Protein AF-A0A5E8CKP8-F1 (afdb_monomer_lite)

pLDDT: mean 90.78, std 9.66, range [43.25, 98.25]

Sequence (210 aa):
MQKNEKPDALIEEFWYGLKTSMQNFYKNTKNNAGKKQVEDWSRELNKLQEDQNYDEIEYKVREYIALFALHPLKECNSYHMGILFTNIKRWNRISNKFQFKPAKLKDNSILSITRIYMLIDIYKSITTMNLNVLQLLFQDPNNLFEPTYSLLIDFSVKYNKPSVLEKLGDYIGFETLNKIMREKYDLDIGNSKISYKKIIKSIYSIYNLN

Structure (mmCIF, N/CA/C/O backbone):
data_AF-A0A5E8CKP8-F1
#
_entry.id   AF-A0A5E8CKP8-F1
#
loop_
_atom_site.group_PDB
_atom_site.id
_atom_site.type_symbol
_atom_site.label_atom_id
_atom_site.label_alt_id
_atom_site.label_comp_id
_atom_site.label_asym_id
_atom_site.label_entity_id
_atom_site.label_seq_id
_atom_site.pdbx_PDB_ins_code
_atom_site.Cartn_x
_atom_site.Cartn_y
_atom_site.Cartn_z
_atom_site.occupancy
_atom_site.B_iso_or_equiv
_atom_site.auth_seq_id
_atom_site.auth_comp_id
_atom_site.auth_asym_id
_atom_site.auth_atom_id
_atom_site.pdbx_PDB_model_num
ATOM 1 N N . MET A 1 1 ? -24.533 -22.646 8.130 1.00 43.25 1 MET A N 1
ATOM 2 C CA . MET A 1 1 ? -24.957 -21.276 8.488 1.00 43.25 1 MET A CA 1
ATOM 3 C C . MET A 1 1 ? -24.164 -20.851 9.713 1.00 43.25 1 MET A C 1
ATOM 5 O O . MET A 1 1 ? -24.401 -21.394 10.784 1.00 43.25 1 MET A O 1
ATOM 9 N N . GLN A 1 2 ? -23.147 -20.000 9.549 1.00 44.28 2 GLN A N 1
ATOM 10 C CA . GLN A 1 2 ? -22.433 -19.438 10.699 1.00 44.28 2 GLN A CA 1
ATOM 11 C C . GLN A 1 2 ? -23.355 -18.433 11.396 1.00 44.28 2 GLN A C 1
ATOM 13 O O . GLN A 1 2 ? -24.024 -17.643 10.736 1.00 44.28 2 GLN A O 1
ATOM 18 N N . LYS A 1 3 ? -23.423 -18.536 12.727 1.00 46.47 3 LYS A N 1
ATOM 19 C CA . LYS A 1 3 ? -24.081 -17.586 13.635 1.00 46.47 3 LYS A CA 1
ATOM 20 C C . LYS A 1 3 ? -23.704 -16.155 13.226 1.00 46.47 3 LYS A C 1
ATOM 22 O O . LYS A 1 3 ? -22.556 -15.947 12.850 1.00 46.47 3 LYS A O 1
ATOM 27 N N . ASN A 1 4 ? -24.643 -15.212 13.340 1.00 62.56 4 ASN A N 1
ATOM 28 C CA . ASN A 1 4 ? -24.455 -13.762 13.171 1.00 62.56 4 ASN A CA 1
ATOM 29 C C . ASN A 1 4 ? -23.373 -13.216 14.130 1.00 62.56 4 ASN A C 1
ATOM 31 O O . ASN A 1 4 ? -23.680 -12.555 15.120 1.00 62.56 4 ASN A O 1
ATOM 35 N N . GLU A 1 5 ? -22.110 -13.559 13.898 1.00 81.81 5 GLU A N 1
ATOM 36 C CA . GLU A 1 5 ? -20.970 -13.063 14.649 1.00 81.81 5 GLU A CA 1
ATOM 37 C C . GLU A 1 5 ? -20.754 -11.616 14.217 1.00 81.81 5 GLU A C 1
ATOM 39 O O . GLU A 1 5 ? -20.476 -11.343 13.049 1.00 81.81 5 GLU A O 1
ATOM 44 N N . LYS A 1 6 ? -20.958 -10.678 15.142 1.00 86.50 6 LYS A N 1
ATOM 45 C CA . LYS A 1 6 ? -20.683 -9.270 14.869 1.00 86.50 6 LYS A CA 1
ATOM 46 C C . LYS A 1 6 ? -19.166 -9.069 14.724 1.00 86.50 6 LYS A C 1
ATOM 48 O O . LYS A 1 6 ? -18.408 -9.690 15.472 1.00 86.50 6 LYS A O 1
ATOM 53 N N . PRO A 1 7 ? -18.702 -8.216 13.795 1.00 94.06 7 PRO A N 1
ATOM 54 C CA . PRO A 1 7 ? -17.275 -8.037 13.540 1.00 94.06 7 PRO A CA 1
ATOM 55 C C . PRO A 1 7 ? -16.558 -7.210 14.621 1.00 94.06 7 PRO A C 1
ATOM 57 O O . PRO A 1 7 ? -15.331 -7.166 14.611 1.00 94.06 7 PRO A O 1
ATOM 60 N N . ASP A 1 8 ? -17.296 -6.590 15.551 1.00 94.06 8 ASP A N 1
ATOM 61 C CA . ASP A 1 8 ? -16.816 -5.648 16.571 1.00 94.06 8 ASP A CA 1
ATOM 62 C C . ASP A 1 8 ? -15.521 -6.072 17.263 1.00 94.06 8 ASP A C 1
ATOM 64 O O . ASP A 1 8 ? -14.532 -5.352 17.192 1.00 94.06 8 ASP A O 1
ATOM 68 N N . ALA A 1 9 ? -15.494 -7.263 17.867 1.00 95.38 9 ALA A N 1
ATOM 69 C CA . ALA A 1 9 ? -14.326 -7.722 18.619 1.00 95.38 9 ALA A CA 1
ATOM 70 C C . ALA A 1 9 ? -13.068 -7.842 17.738 1.00 95.38 9 ALA A C 1
ATOM 72 O O . ALA A 1 9 ? -11.971 -7.493 18.164 1.00 95.38 9 ALA A O 1
ATOM 73 N N . LEU A 1 10 ? -13.223 -8.295 16.487 1.00 96.56 10 LEU A N 1
ATOM 74 C CA . LEU A 1 10 ? -12.108 -8.429 15.544 1.00 96.56 10 LEU A CA 1
ATOM 75 C C . LEU A 1 10 ? -11.657 -7.073 14.995 1.00 96.56 10 LEU A C 1
ATOM 77 O O . LEU A 1 10 ? -10.464 -6.878 14.762 1.00 96.56 10 LEU A O 1
ATOM 81 N N . ILE A 1 11 ? -12.594 -6.145 14.784 1.00 96.88 11 ILE A N 1
ATOM 82 C CA . ILE A 1 11 ? -12.293 -4.766 14.389 1.00 96.88 11 ILE A CA 1
ATOM 83 C C . ILE A 1 11 ? -11.527 -4.061 15.512 1.00 96.88 11 ILE A C 1
ATOM 85 O O . ILE A 1 11 ? -10.507 -3.432 15.237 1.00 96.88 11 ILE A O 1
ATOM 89 N N . GLU A 1 12 ? -11.969 -4.201 16.761 1.00 96.81 12 GLU A N 1
ATOM 90 C CA . GLU A 1 12 ? -11.331 -3.596 17.930 1.00 96.81 12 GLU A CA 1
ATOM 91 C C . GLU A 1 12 ? -9.920 -4.154 18.154 1.00 96.81 12 GLU A C 1
ATOM 93 O O . GLU A 1 12 ? -8.962 -3.385 18.259 1.00 96.81 12 GLU A O 1
ATOM 98 N N . GLU A 1 13 ? -9.761 -5.484 18.135 1.00 97.56 13 GLU A N 1
ATOM 99 C CA . GLU A 1 13 ? -8.452 -6.138 18.249 1.00 97.56 13 GLU A CA 1
ATOM 100 C C . GLU A 1 13 ? -7.496 -5.657 17.148 1.00 97.56 13 GLU A C 1
ATOM 102 O O . GLU A 1 13 ? -6.332 -5.319 17.401 1.00 97.56 13 GLU A O 1
ATOM 107 N N . PHE A 1 14 ? -7.993 -5.584 15.911 1.00 98.19 14 PHE A N 1
ATOM 108 C CA . PHE A 1 14 ? -7.221 -5.072 14.791 1.00 98.19 14 PHE A CA 1
ATOM 109 C C . PHE A 1 14 ? -6.819 -3.608 14.992 1.00 98.19 14 PHE A C 1
ATOM 111 O O . PHE A 1 14 ? -5.639 -3.273 14.838 1.00 98.19 14 PHE A O 1
ATOM 118 N N . TRP A 1 15 ? -7.781 -2.740 15.316 1.00 98.19 15 TRP A N 1
ATOM 119 C CA . TRP A 1 15 ? -7.548 -1.306 15.444 1.00 98.19 15 TRP A CA 1
ATOM 120 C C . TRP A 1 15 ? -6.565 -1.014 16.569 1.00 98.19 15 TRP A C 1
ATOM 122 O O . TRP A 1 15 ? -5.645 -0.222 16.374 1.00 98.19 15 TRP A O 1
ATOM 132 N N . TYR A 1 16 ? -6.684 -1.712 17.699 1.00 97.81 16 TYR A N 1
ATOM 133 C CA . TYR A 1 16 ? -5.730 -1.623 18.796 1.00 97.81 16 TYR A CA 1
ATOM 134 C C . TYR A 1 16 ? -4.301 -1.915 18.316 1.00 97.81 16 TYR A C 1
ATOM 136 O O . TYR A 1 16 ? -3.399 -1.095 18.500 1.00 97.81 16 TYR A O 1
ATOM 144 N N . GLY A 1 17 ? -4.097 -3.033 17.609 1.00 97.88 17 GLY A N 1
ATOM 145 C CA . GLY A 1 17 ? -2.784 -3.403 17.075 1.00 97.88 17 GLY A CA 1
ATOM 146 C C . GLY A 1 17 ? -2.233 -2.400 16.054 1.00 97.88 17 GLY A C 1
ATOM 147 O O . GLY A 1 17 ? -1.048 -2.045 16.096 1.00 97.88 17 GLY A O 1
ATOM 148 N N . LEU A 1 18 ? -3.083 -1.906 15.151 1.00 98.25 18 LEU A N 1
ATOM 149 C CA . LEU A 1 18 ? -2.701 -0.898 14.165 1.00 98.25 18 LEU A CA 1
ATOM 150 C C . LEU A 1 18 ? -2.325 0.427 14.848 1.00 98.25 18 LEU A C 1
ATOM 152 O O . LEU A 1 18 ? -1.231 0.945 14.607 1.00 98.25 18 LEU A O 1
ATOM 156 N N . LYS A 1 19 ? -3.165 0.923 15.759 1.00 97.81 19 LYS A N 1
ATOM 157 C CA . LYS A 1 19 ? -2.934 2.130 16.562 1.00 97.81 19 LYS A CA 1
ATOM 158 C C . LYS A 1 19 ? -1.611 2.063 17.316 1.00 97.81 19 LYS A C 1
ATOM 160 O O . LYS A 1 19 ? -0.807 2.990 17.213 1.00 97.81 19 LYS A O 1
ATOM 165 N N . THR A 1 20 ? -1.333 0.961 18.013 1.00 97.19 20 THR A N 1
ATOM 166 C CA . THR A 1 20 ? -0.055 0.768 18.715 1.00 97.19 20 THR A CA 1
ATOM 167 C C . THR A 1 20 ? 1.131 0.861 17.754 1.00 97.19 20 THR A C 1
ATOM 169 O O . THR A 1 20 ? 2.131 1.511 18.065 1.00 97.19 20 THR A O 1
ATOM 172 N N . SER A 1 21 ? 1.032 0.272 16.557 1.00 96.94 21 SER A N 1
ATOM 173 C CA . SER A 1 21 ? 2.110 0.355 15.563 1.00 96.94 21 SER A CA 1
ATOM 174 C C . SER A 1 21 ? 2.369 1.786 15.072 1.00 96.94 21 SER A C 1
ATOM 176 O O . SER A 1 21 ? 3.531 2.187 14.961 1.00 96.94 21 SER A O 1
ATOM 178 N N . MET A 1 22 ? 1.310 2.577 14.862 1.00 97.44 22 MET A N 1
ATOM 179 C CA . MET A 1 22 ? 1.405 3.988 14.473 1.00 97.44 22 MET A CA 1
ATOM 180 C C . MET A 1 22 ? 2.000 4.840 15.599 1.00 97.44 22 MET A C 1
ATOM 182 O O . MET A 1 22 ? 2.921 5.623 15.374 1.00 97.44 22 MET A O 1
ATOM 186 N N . GLN A 1 23 ? 1.520 4.664 16.833 1.00 95.06 23 GLN A N 1
ATOM 187 C CA . GLN A 1 23 ? 2.025 5.389 18.001 1.00 95.06 23 GLN A CA 1
ATOM 188 C C . GLN A 1 23 ? 3.513 5.105 18.240 1.00 95.06 23 GLN A C 1
ATOM 190 O O . GLN A 1 23 ? 4.275 6.033 18.517 1.00 95.06 23 GLN A O 1
ATOM 195 N N . ASN A 1 24 ? 3.943 3.851 18.078 1.00 94.88 24 ASN A N 1
ATOM 196 C CA . ASN A 1 24 ? 5.351 3.471 18.180 1.00 94.88 24 ASN A CA 1
ATOM 197 C C . ASN A 1 24 ? 6.204 4.138 17.096 1.00 94.88 24 ASN A C 1
ATOM 199 O O . ASN A 1 24 ? 7.269 4.667 17.407 1.00 94.88 24 ASN A O 1
ATOM 203 N N . PHE A 1 25 ? 5.725 4.177 15.849 1.00 95.69 25 PHE A N 1
ATOM 204 C CA . PHE A 1 25 ? 6.396 4.902 14.770 1.00 95.69 25 PHE A CA 1
ATOM 205 C C . PHE A 1 25 ? 6.538 6.398 15.103 1.00 95.69 25 PHE A C 1
ATOM 207 O O . PHE A 1 25 ? 7.647 6.929 15.139 1.00 95.69 25 PHE A O 1
ATOM 214 N N . TYR A 1 26 ? 5.440 7.075 15.452 1.00 95.06 26 TYR A N 1
ATOM 215 C CA . TYR A 1 26 ? 5.460 8.514 15.739 1.00 95.06 26 TYR A CA 1
ATOM 216 C C . TYR A 1 26 ? 6.194 8.887 17.034 1.00 95.06 26 TYR A C 1
ATOM 218 O O . TYR A 1 26 ? 6.637 10.027 17.198 1.00 95.06 26 TYR A O 1
ATOM 226 N N . LYS A 1 27 ? 6.358 7.948 17.973 1.00 91.12 27 LYS A N 1
ATOM 227 C CA . LYS A 1 27 ? 7.233 8.129 19.139 1.00 91.12 27 LYS A CA 1
ATOM 228 C C . LYS A 1 27 ? 8.697 8.262 18.714 1.00 91.12 27 LYS A C 1
ATOM 230 O O . LYS A 1 27 ? 9.396 9.103 19.275 1.00 91.12 27 LYS A O 1
ATOM 235 N N . ASN A 1 28 ? 9.122 7.496 17.712 1.00 85.56 28 ASN A N 1
ATOM 236 C CA . ASN A 1 28 ? 10.503 7.480 17.228 1.00 85.56 28 ASN A CA 1
ATOM 237 C C . ASN A 1 28 ? 10.833 8.680 16.323 1.00 85.56 28 ASN A C 1
ATOM 239 O O . ASN A 1 28 ? 11.977 9.122 16.299 1.00 85.56 28 ASN A O 1
ATOM 243 N N . THR A 1 29 ? 9.843 9.255 15.635 1.00 83.94 29 THR A N 1
ATOM 244 C CA . THR A 1 29 ? 10.051 10.335 14.646 1.00 83.94 29 THR A CA 1
ATOM 245 C C . THR A 1 29 ? 9.807 11.750 15.187 1.00 83.94 29 THR A C 1
ATOM 247 O O . THR A 1 29 ? 9.876 12.720 14.438 1.00 83.94 29 THR A O 1
ATOM 250 N N . LYS A 1 30 ? 9.507 11.902 16.490 1.00 80.19 30 LYS A N 1
ATOM 251 C CA . LYS A 1 30 ? 9.113 13.178 17.140 1.00 80.19 30 LYS A CA 1
ATOM 252 C C . LYS A 1 30 ? 7.931 13.898 16.458 1.00 80.19 30 LYS A C 1
ATOM 254 O O . LYS A 1 30 ? 7.702 15.084 16.689 1.00 80.19 30 LYS A O 1
ATOM 259 N N . ASN A 1 31 ? 7.139 13.186 15.658 1.00 83.31 31 ASN A N 1
ATOM 260 C CA . ASN A 1 31 ? 5.989 13.739 14.953 1.00 83.31 31 ASN A CA 1
ATOM 261 C C . ASN A 1 31 ? 4.748 13.753 15.865 1.00 83.31 31 ASN A C 1
ATOM 263 O O . ASN A 1 31 ? 3.945 12.818 15.891 1.00 83.31 31 ASN A O 1
ATOM 267 N N . ASN A 1 32 ? 4.590 14.831 16.636 1.00 84.62 32 ASN A N 1
ATOM 268 C CA . ASN A 1 32 ? 3.448 14.994 17.543 1.00 84.62 32 ASN A CA 1
ATOM 269 C C . ASN A 1 32 ? 2.107 15.146 16.806 1.00 84.62 32 ASN A C 1
ATOM 271 O O . ASN A 1 32 ? 1.078 14.731 17.339 1.00 84.62 32 ASN A O 1
ATOM 275 N N . ALA A 1 33 ? 2.111 15.688 15.583 1.00 87.94 33 ALA A N 1
ATOM 276 C CA . ALA A 1 33 ? 0.904 15.806 14.767 1.00 87.94 33 ALA A CA 1
ATOM 277 C C . ALA A 1 33 ? 0.343 14.423 14.398 1.00 87.94 33 ALA A C 1
ATOM 279 O O . ALA A 1 33 ? -0.855 14.194 14.547 1.00 87.94 33 ALA A O 1
ATOM 280 N N . GLY A 1 34 ? 1.217 13.476 14.038 1.00 89.50 34 GLY A N 1
ATOM 281 C CA . GLY A 1 34 ? 0.829 12.093 13.748 1.00 89.50 34 GLY A CA 1
ATOM 282 C C . GLY A 1 34 ? 0.159 11.399 14.937 1.00 89.50 34 GLY A C 1
ATOM 283 O O . GLY A 1 34 ? -0.859 10.736 14.774 1.00 89.50 34 GLY A O 1
ATOM 284 N N . LYS A 1 35 ? 0.652 11.615 16.165 1.00 90.31 35 LYS A N 1
ATOM 285 C CA . LYS A 1 35 ? 0.010 11.058 17.373 1.00 90.31 35 LYS A CA 1
ATOM 286 C C . LYS A 1 35 ? -1.414 11.577 17.561 1.00 90.31 35 LYS A C 1
ATOM 288 O O . LYS A 1 35 ? -2.310 10.788 17.834 1.00 90.31 35 LYS A O 1
ATOM 293 N N . LYS A 1 36 ? -1.618 12.889 17.402 1.00 92.25 36 LYS A N 1
ATOM 294 C CA . LYS A 1 36 ? -2.949 13.502 17.504 1.00 92.25 36 LYS A CA 1
ATOM 295 C C . LYS A 1 36 ? -3.898 12.936 16.445 1.00 92.25 36 LYS A C 1
ATOM 297 O O . LYS A 1 36 ? -5.016 12.563 16.779 1.00 92.25 36 LYS A O 1
ATOM 302 N N . GLN A 1 37 ? -3.417 12.799 15.212 1.00 95.56 37 GLN A N 1
ATOM 303 C CA . GLN A 1 37 ? -4.196 12.260 14.100 1.00 95.56 37 GLN A CA 1
ATOM 304 C C . GLN A 1 37 ? -4.694 10.827 14.358 1.00 95.56 37 GLN A C 1
ATOM 306 O O . GLN A 1 37 ? -5.843 10.519 14.064 1.00 95.56 37 GLN A O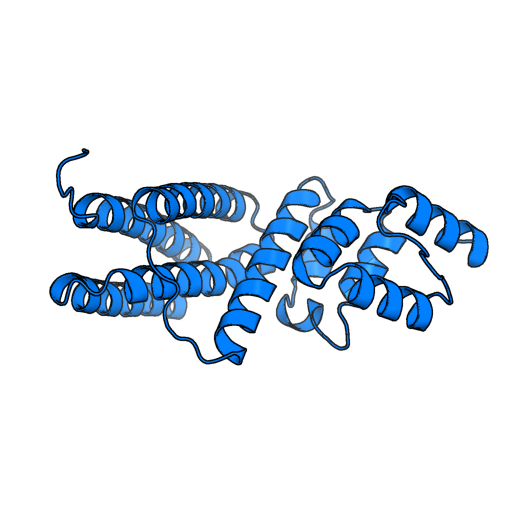 1
ATOM 311 N N . VAL A 1 38 ? -3.882 9.966 14.979 1.00 96.31 38 VAL A N 1
ATOM 312 C CA . VAL A 1 38 ? -4.296 8.597 15.346 1.00 96.31 38 VAL A CA 1
ATOM 313 C C . VAL A 1 38 ? -5.421 8.586 16.394 1.00 96.31 38 VAL A C 1
ATOM 315 O O . VAL A 1 38 ? -6.303 7.722 16.362 1.00 96.31 38 VAL A O 1
ATOM 318 N N . GLU A 1 39 ? -5.426 9.544 17.324 1.00 96.12 39 GLU A N 1
ATOM 319 C CA . GLU A 1 39 ? -6.527 9.697 18.283 1.00 96.12 39 GLU A CA 1
ATOM 320 C C . GLU A 1 39 ? -7.799 10.232 17.611 1.00 96.12 39 GLU A C 1
ATOM 322 O O . GLU A 1 39 ? -8.896 9.774 17.931 1.00 96.12 39 GLU A O 1
ATOM 327 N N . ASP A 1 40 ? -7.668 11.142 16.642 1.00 97.25 40 ASP A N 1
ATOM 328 C CA . ASP A 1 40 ? -8.792 11.618 15.825 1.00 97.25 40 ASP A CA 1
ATOM 329 C C . ASP A 1 40 ? -9.445 10.458 15.057 1.00 97.25 40 ASP A C 1
ATOM 331 O O . ASP A 1 40 ? -10.657 10.262 15.161 1.00 97.25 40 ASP A O 1
ATOM 335 N N . TRP A 1 41 ? -8.638 9.624 14.396 1.00 98.00 41 TRP A N 1
ATOM 336 C CA . TRP A 1 41 ? -9.085 8.403 13.717 1.00 98.00 41 TRP A CA 1
ATOM 337 C C . TRP A 1 41 ? -9.773 7.411 14.660 1.00 98.00 41 TRP A C 1
ATOM 339 O O . TRP A 1 41 ? -10.806 6.844 14.318 1.00 98.00 41 TRP A O 1
ATOM 349 N N . SER A 1 42 ? -9.244 7.236 15.877 1.00 97.62 42 SER A N 1
ATOM 350 C CA . SER A 1 42 ? -9.866 6.361 16.882 1.00 97.62 42 SER A CA 1
ATOM 351 C C . SER A 1 42 ? -11.266 6.848 17.262 1.00 97.62 42 SER A C 1
ATOM 353 O O . SER A 1 42 ? -12.191 6.051 17.376 1.00 97.62 42 SER A O 1
ATOM 355 N N . ARG A 1 43 ? -11.438 8.163 17.443 1.00 98.00 43 ARG A N 1
ATOM 356 C CA . ARG A 1 43 ? -12.744 8.751 17.776 1.00 98.00 43 ARG A CA 1
ATOM 357 C C . ARG A 1 43 ? -13.750 8.613 16.642 1.00 98.00 43 ARG A C 1
ATOM 359 O O . ARG A 1 43 ? -14.929 8.426 16.917 1.00 98.00 43 ARG A O 1
ATOM 366 N N . GLU A 1 44 ? -13.303 8.732 15.397 1.00 97.56 44 GLU A N 1
ATOM 367 C CA . GLU A 1 44 ? -14.157 8.535 14.226 1.00 97.56 44 GLU A CA 1
ATOM 368 C C . GLU A 1 44 ? -14.628 7.076 14.125 1.00 97.56 44 GLU A C 1
ATOM 370 O O . GLU A 1 44 ? -15.827 6.840 14.003 1.00 97.56 44 GLU A O 1
ATOM 375 N N . LEU A 1 45 ? -13.726 6.102 14.290 1.00 97.12 45 LEU A N 1
ATOM 376 C CA . LEU A 1 45 ? -14.085 4.678 14.265 1.00 97.12 45 LEU A CA 1
ATOM 377 C C . LEU A 1 45 ? -15.032 4.279 15.395 1.00 97.12 45 LEU A C 1
ATOM 379 O O . LEU A 1 45 ? -15.978 3.542 15.138 1.00 97.12 45 LEU A O 1
ATOM 383 N N . ASN A 1 46 ? -14.829 4.793 16.611 1.00 96.50 46 ASN A N 1
ATOM 384 C CA . ASN A 1 46 ? -15.724 4.500 17.732 1.00 96.50 46 ASN A CA 1
ATOM 385 C C . ASN A 1 46 ? -17.161 4.953 17.439 1.00 96.50 46 ASN A C 1
ATOM 387 O O . ASN A 1 46 ? -18.093 4.192 17.671 1.00 96.50 46 ASN A O 1
ATOM 391 N N . LYS A 1 47 ? -17.341 6.147 16.855 1.00 97.31 47 LYS A N 1
ATOM 392 C CA . LYS A 1 47 ? -18.669 6.635 16.445 1.00 97.31 47 LYS A CA 1
ATOM 393 C C . LYS A 1 47 ? -19.301 5.733 15.388 1.00 97.31 47 LYS A C 1
ATOM 395 O O . LYS A 1 47 ? -20.452 5.340 15.516 1.00 97.31 47 LYS A O 1
ATOM 400 N N . LEU A 1 48 ? -18.535 5.354 14.364 1.00 95.9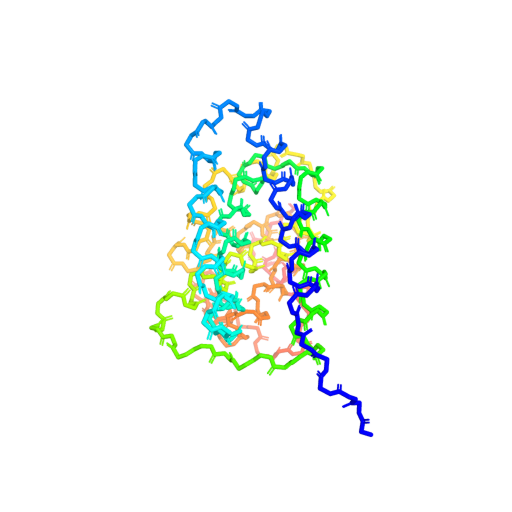4 48 LEU A N 1
ATOM 401 C CA . LEU A 1 48 ? -19.030 4.448 13.325 1.00 95.94 48 LEU A CA 1
ATOM 402 C C . LEU A 1 48 ? -19.388 3.066 13.883 1.00 95.94 48 LEU A C 1
ATOM 404 O O . LEU A 1 48 ? -20.314 2.428 13.387 1.00 95.94 48 LEU A O 1
ATOM 408 N N . GLN A 1 49 ? -18.663 2.599 14.901 1.00 94.75 49 GLN A N 1
ATOM 409 C CA . GLN A 1 49 ? -18.928 1.328 15.564 1.00 94.75 49 GLN A CA 1
ATOM 410 C C . GLN A 1 49 ? -20.184 1.392 16.441 1.00 94.75 49 GLN A C 1
ATOM 412 O O . GLN A 1 49 ? -20.978 0.451 16.408 1.00 94.75 49 GLN A O 1
ATOM 417 N N . GLU A 1 50 ? -20.406 2.498 17.160 1.00 95.56 50 GLU A N 1
ATOM 418 C CA . GLU A 1 50 ? -21.657 2.775 17.885 1.00 95.56 50 GLU A CA 1
ATOM 419 C C . GLU A 1 50 ? -22.868 2.711 16.938 1.00 95.56 50 GLU A C 1
ATOM 421 O O . GLU A 1 50 ? -23.864 2.055 17.250 1.00 95.56 50 GLU A O 1
ATOM 426 N N . ASP A 1 51 ? -22.733 3.287 15.740 1.00 95.62 51 ASP A N 1
ATOM 427 C CA . ASP A 1 51 ? -23.751 3.270 14.680 1.00 95.62 51 ASP A CA 1
ATOM 428 C C . ASP A 1 51 ? -23.807 1.947 13.887 1.00 95.62 51 ASP A C 1
ATOM 430 O O . ASP A 1 51 ? -24.643 1.778 12.997 1.00 95.62 51 ASP A O 1
ATOM 434 N N . GLN A 1 52 ? -22.914 0.995 14.180 1.00 94.00 52 GLN A N 1
ATOM 435 C CA . GLN A 1 52 ? -22.744 -0.272 13.456 1.00 94.00 52 GLN A CA 1
ATOM 436 C C . GLN A 1 52 ? -22.529 -0.105 11.936 1.00 94.00 52 GLN A C 1
ATOM 438 O O . GLN A 1 52 ? -22.895 -0.973 11.138 1.00 94.00 52 GLN A O 1
ATOM 443 N N . ASN A 1 53 ? -21.921 1.005 11.514 1.00 94.62 53 ASN A N 1
ATOM 444 C CA . ASN A 1 53 ? -21.670 1.322 10.111 1.00 94.62 53 ASN A CA 1
ATOM 445 C C . ASN A 1 53 ? -20.379 0.649 9.607 1.00 94.62 53 ASN A C 1
ATOM 447 O O . ASN A 1 53 ? -19.359 1.294 9.356 1.00 94.62 53 ASN A O 1
ATOM 451 N N . TYR A 1 54 ? -20.414 -0.679 9.491 1.00 94.25 54 TYR A N 1
ATOM 452 C CA . TYR A 1 54 ? -19.227 -1.488 9.192 1.00 94.25 54 TYR A CA 1
ATOM 453 C C . TYR A 1 54 ? -18.641 -1.259 7.791 1.00 94.25 54 TYR A C 1
ATOM 455 O O . TYR A 1 54 ? -17.430 -1.377 7.613 1.00 94.25 54 TYR A O 1
ATOM 463 N N . ASP A 1 55 ? -19.469 -0.887 6.814 1.00 92.94 55 ASP A N 1
ATOM 464 C CA . ASP A 1 55 ? -19.006 -0.557 5.460 1.00 92.94 55 ASP A CA 1
ATOM 465 C C . ASP A 1 55 ? -18.166 0.736 5.460 1.00 92.94 55 ASP A C 1
ATOM 467 O O . ASP A 1 55 ? -17.139 0.828 4.784 1.00 92.94 55 ASP A O 1
ATOM 471 N N . GLU A 1 56 ? -18.550 1.726 6.272 1.00 93.94 56 GLU A N 1
ATOM 472 C CA . GLU A 1 56 ? -17.757 2.946 6.451 1.00 93.94 56 GLU A CA 1
ATOM 473 C C . GLU A 1 56 ? -16.493 2.680 7.283 1.00 93.94 56 GLU A C 1
ATOM 475 O O . GLU A 1 56 ? -15.433 3.226 6.980 1.00 93.94 56 GLU A O 1
ATOM 480 N N . ILE A 1 57 ? -16.556 1.787 8.280 1.00 95.31 57 ILE A N 1
ATOM 481 C CA . ILE A 1 57 ? -15.362 1.335 9.016 1.00 95.31 57 ILE A CA 1
ATOM 482 C C . ILE A 1 57 ? -14.345 0.700 8.060 1.00 95.31 57 ILE A C 1
ATOM 484 O O . ILE A 1 57 ? -13.161 1.026 8.131 1.00 95.31 57 ILE A O 1
ATOM 488 N N . GLU A 1 58 ? -14.788 -0.165 7.143 1.00 94.75 58 GLU A N 1
ATOM 489 C CA . GLU A 1 58 ? -13.933 -0.754 6.103 1.00 94.75 58 GLU A CA 1
ATOM 490 C C . GLU A 1 58 ? -13.195 0.304 5.299 1.00 94.75 58 GLU A C 1
ATOM 492 O O . GLU A 1 58 ? -11.972 0.227 5.124 1.00 94.75 58 GLU A O 1
ATOM 497 N N . TYR A 1 59 ? -13.929 1.313 4.842 1.00 93.31 59 TYR A N 1
ATOM 498 C CA . TYR A 1 59 ? -13.340 2.419 4.112 1.00 93.31 59 TYR A CA 1
ATOM 499 C C . TYR A 1 59 ? -12.309 3.171 4.961 1.00 93.31 59 TYR A C 1
ATOM 501 O O . TYR A 1 59 ? -11.155 3.316 4.546 1.00 93.31 59 TYR A O 1
ATOM 509 N N . LYS A 1 60 ? -12.698 3.601 6.164 1.00 95.12 60 LYS A N 1
ATOM 510 C CA . LYS A 1 60 ? -11.856 4.416 7.045 1.00 95.12 60 LYS A CA 1
ATOM 511 C C . LYS A 1 60 ? -10.587 3.702 7.455 1.00 95.12 60 LYS A C 1
ATOM 513 O O . LYS A 1 60 ? -9.509 4.283 7.398 1.00 95.12 60 LYS A O 1
ATOM 518 N N . VAL A 1 61 ? -10.670 2.415 7.768 1.00 96.56 61 VAL A N 1
ATOM 519 C CA . VAL A 1 61 ? -9.481 1.624 8.079 1.00 96.56 61 VAL A CA 1
ATOM 520 C C . VAL A 1 61 ? -8.528 1.565 6.883 1.00 96.56 61 VAL A C 1
ATOM 522 O O . VAL A 1 61 ? -7.324 1.772 7.057 1.00 96.56 61 VAL A O 1
ATOM 525 N N . ARG A 1 62 ? -9.023 1.340 5.658 1.00 95.56 62 ARG A N 1
ATOM 526 C CA . ARG A 1 62 ? -8.164 1.343 4.460 1.00 95.56 62 ARG A CA 1
ATOM 527 C C . ARG A 1 62 ? -7.544 2.708 4.191 1.00 95.56 62 ARG A C 1
ATOM 529 O O . ARG A 1 62 ? -6.365 2.760 3.837 1.00 95.56 62 ARG A O 1
ATOM 536 N N . GLU A 1 63 ? -8.317 3.774 4.371 1.00 95.12 63 GLU A N 1
ATOM 537 C CA . GLU A 1 63 ? -7.865 5.162 4.268 1.00 95.12 63 GLU A CA 1
ATOM 538 C C . GLU A 1 63 ? -6.739 5.439 5.272 1.00 95.12 63 GLU A C 1
ATOM 540 O O . GLU A 1 63 ? -5.663 5.887 4.882 1.00 95.12 63 GLU A O 1
ATOM 545 N N . TYR A 1 64 ? -6.920 5.087 6.544 1.00 97.31 64 TYR A N 1
ATOM 546 C CA . TYR A 1 64 ? -5.920 5.315 7.587 1.00 97.31 64 TYR A CA 1
ATOM 547 C C . TYR A 1 64 ? -4.655 4.483 7.388 1.00 97.31 64 TYR A C 1
ATOM 549 O O . TYR A 1 64 ? -3.557 4.982 7.627 1.00 97.31 64 TYR A O 1
ATOM 557 N N . ILE A 1 65 ? -4.774 3.239 6.908 1.00 97.50 65 ILE A N 1
ATOM 558 C CA . ILE A 1 65 ? -3.616 2.430 6.502 1.00 97.50 65 ILE A CA 1
ATOM 559 C C . ILE A 1 65 ? -2.836 3.146 5.397 1.00 97.50 65 ILE A C 1
ATOM 561 O O . ILE A 1 65 ? -1.617 3.257 5.509 1.00 97.50 65 ILE A O 1
ATOM 565 N N . ALA A 1 66 ? -3.511 3.635 4.352 1.00 95.56 66 ALA A N 1
ATOM 566 C CA . ALA A 1 66 ? -2.864 4.332 3.241 1.00 95.56 66 ALA A CA 1
ATOM 567 C C . ALA A 1 66 ? -2.190 5.634 3.704 1.00 95.56 66 ALA A C 1
ATOM 569 O O . ALA A 1 66 ? -1.014 5.858 3.426 1.00 95.56 66 ALA A O 1
ATOM 570 N N . LEU A 1 67 ? -2.894 6.462 4.477 1.00 95.12 67 LEU A N 1
ATOM 571 C CA . LEU A 1 67 ? -2.339 7.701 5.025 1.00 95.12 67 LEU A CA 1
ATOM 572 C C . LEU A 1 67 ? -1.132 7.426 5.925 1.00 95.12 67 LEU A C 1
ATOM 574 O O . LEU A 1 67 ? -0.098 8.076 5.787 1.00 95.12 67 LEU A O 1
ATOM 578 N N . PHE A 1 68 ? -1.227 6.425 6.804 1.00 96.62 68 PHE A N 1
ATOM 579 C CA . PHE A 1 68 ? -0.105 6.031 7.644 1.00 96.62 68 PHE A CA 1
ATOM 580 C C . PHE A 1 68 ? 1.072 5.519 6.812 1.00 96.62 68 PHE A C 1
ATOM 582 O O . PHE A 1 68 ? 2.197 5.911 7.099 1.00 96.62 68 PHE A O 1
ATOM 589 N N . ALA A 1 69 ? 0.832 4.706 5.777 1.00 96.56 69 ALA A N 1
ATOM 590 C CA . ALA A 1 69 ? 1.861 4.081 4.943 1.00 96.56 69 ALA A CA 1
ATOM 591 C C . ALA A 1 69 ? 2.817 5.075 4.275 1.00 96.56 69 ALA A C 1
ATOM 593 O O . ALA A 1 69 ? 3.989 4.752 4.084 1.00 96.56 69 ALA A O 1
ATOM 594 N N . LEU A 1 70 ? 2.350 6.287 3.966 1.00 94.69 70 LEU A N 1
ATOM 595 C CA . LEU A 1 70 ? 3.174 7.347 3.383 1.00 94.69 70 LEU A CA 1
ATOM 596 C C . LEU A 1 70 ? 4.407 7.676 4.235 1.00 94.69 70 LEU A C 1
ATOM 598 O O . LEU A 1 70 ? 5.474 7.954 3.690 1.00 94.69 70 LEU A O 1
ATOM 602 N N . HIS A 1 71 ? 4.288 7.617 5.562 1.00 94.69 71 HIS A N 1
ATOM 603 C CA . HIS A 1 71 ? 5.383 7.963 6.464 1.00 94.69 71 HIS A CA 1
ATOM 604 C C . HIS A 1 71 ? 6.514 6.916 6.499 1.00 94.69 71 HIS A C 1
ATOM 606 O O . HIS A 1 71 ? 7.653 7.281 6.204 1.00 94.69 71 HIS A O 1
ATOM 612 N N . PRO A 1 72 ? 6.266 5.624 6.806 1.00 95.00 72 PRO A N 1
ATOM 613 C CA . PRO A 1 72 ? 7.312 4.612 6.772 1.00 95.00 72 PRO A CA 1
ATOM 614 C C . PRO A 1 72 ? 7.829 4.342 5.350 1.00 95.00 72 PRO A C 1
ATOM 616 O O . PRO A 1 72 ? 8.999 3.979 5.224 1.00 95.00 72 PRO A O 1
ATOM 619 N N . LEU A 1 73 ? 7.029 4.564 4.293 1.00 95.38 73 LEU A N 1
ATOM 620 C CA . LEU A 1 73 ? 7.520 4.561 2.906 1.00 95.38 73 LEU A CA 1
ATOM 621 C C . LEU A 1 73 ? 8.574 5.651 2.700 1.00 95.38 73 LEU A C 1
ATOM 623 O O . LEU A 1 73 ? 9.680 5.351 2.254 1.00 95.38 73 LEU A O 1
ATOM 627 N N . LYS A 1 74 ? 8.258 6.893 3.086 1.00 94.50 74 LYS A N 1
ATOM 628 C CA . LYS A 1 74 ? 9.169 8.036 2.954 1.00 94.50 74 LYS A CA 1
ATOM 629 C C . LYS A 1 74 ? 10.480 7.842 3.709 1.00 94.50 74 LYS A C 1
ATOM 631 O O . LYS A 1 74 ? 11.545 8.184 3.207 1.00 94.50 74 LYS A O 1
ATOM 636 N N . GLU A 1 75 ? 10.416 7.262 4.902 1.00 93.19 75 GLU A N 1
ATOM 637 C CA . GLU A 1 75 ? 11.605 6.961 5.707 1.00 93.19 75 GLU A CA 1
ATOM 638 C C . GLU A 1 75 ? 12.316 5.666 5.280 1.00 93.19 75 GLU A C 1
ATOM 640 O O . GLU A 1 75 ? 13.392 5.354 5.792 1.00 93.19 75 GLU A O 1
ATOM 645 N N . CYS A 1 76 ? 11.725 4.897 4.358 1.00 93.19 76 CYS A N 1
ATOM 646 C CA . CYS A 1 76 ? 12.171 3.558 3.971 1.00 93.19 76 CYS A CA 1
ATOM 647 C C . CYS A 1 76 ? 12.420 2.639 5.178 1.00 93.19 76 CYS A C 1
ATOM 649 O O . CYS A 1 76 ? 13.325 1.802 5.167 1.00 93.19 76 CYS A O 1
ATOM 651 N N . ASN A 1 77 ? 11.608 2.783 6.228 1.00 92.38 77 ASN A N 1
ATOM 652 C CA . ASN A 1 77 ? 11.792 2.067 7.480 1.00 92.38 77 ASN A CA 1
ATOM 653 C C . ASN A 1 77 ? 11.262 0.631 7.361 1.00 92.38 77 ASN A C 1
ATOM 655 O O . ASN A 1 77 ? 10.072 0.370 7.559 1.00 92.38 77 ASN A O 1
ATOM 659 N 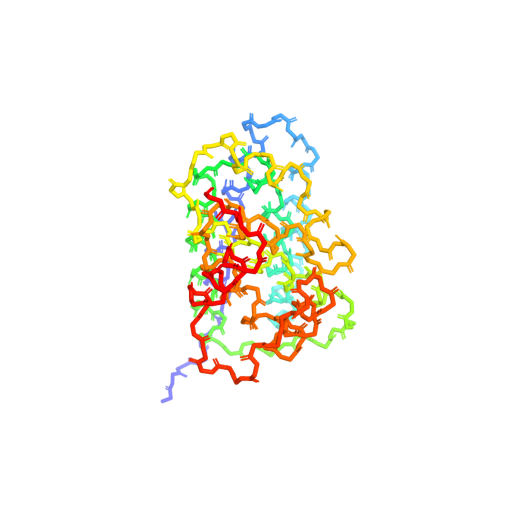N . SER A 1 78 ? 12.154 -0.310 7.044 1.00 93.50 78 SER A N 1
ATOM 660 C CA . SER A 1 78 ? 11.804 -1.711 6.774 1.00 93.50 78 SER A CA 1
ATOM 661 C C . SER A 1 78 ? 11.095 -2.401 7.943 1.00 93.50 78 SER A C 1
ATOM 663 O O . SER A 1 78 ? 10.188 -3.202 7.717 1.00 93.50 78 SER A O 1
ATOM 665 N N . TYR A 1 79 ? 11.445 -2.057 9.187 1.00 95.56 79 TYR A N 1
ATOM 666 C CA . TYR A 1 79 ? 10.792 -2.591 10.383 1.00 95.56 79 TYR A CA 1
ATOM 667 C C . TYR A 1 79 ? 9.317 -2.178 10.445 1.00 95.56 79 TYR A C 1
ATOM 669 O O . TYR A 1 79 ? 8.427 -3.030 10.528 1.00 95.56 79 TYR A O 1
ATOM 677 N N . HIS A 1 80 ? 9.036 -0.877 10.341 1.00 96.44 80 HIS A N 1
ATOM 678 C CA . HIS A 1 80 ? 7.662 -0.377 10.386 1.00 96.44 80 HIS A CA 1
ATOM 679 C C . HIS A 1 80 ? 6.853 -0.773 9.142 1.00 96.44 80 HIS A C 1
ATOM 681 O O . HIS A 1 80 ? 5.667 -1.082 9.270 1.00 96.44 80 HIS A O 1
ATOM 687 N N . MET A 1 81 ? 7.488 -0.880 7.970 1.00 97.06 81 MET A N 1
ATOM 688 C CA . MET A 1 81 ? 6.861 -1.444 6.767 1.00 97.06 81 MET A CA 1
ATOM 689 C C . MET A 1 81 ? 6.495 -2.924 6.942 1.00 97.06 81 MET A C 1
ATOM 691 O O . MET A 1 81 ? 5.404 -3.339 6.553 1.00 97.06 81 MET A O 1
ATOM 695 N N . GLY A 1 82 ? 7.349 -3.724 7.586 1.00 97.31 82 GLY A N 1
ATOM 696 C CA . GLY A 1 82 ? 7.055 -5.124 7.904 1.00 97.31 82 GLY A CA 1
ATOM 697 C C . GLY A 1 82 ? 5.830 -5.286 8.813 1.00 97.31 82 GLY A C 1
ATOM 698 O O . GLY A 1 82 ? 4.970 -6.143 8.572 1.00 97.31 82 GLY A O 1
ATOM 699 N N . ILE A 1 83 ? 5.701 -4.419 9.822 1.00 97.69 83 ILE A N 1
ATOM 700 C CA . ILE A 1 83 ? 4.511 -4.370 10.686 1.00 97.69 83 ILE A CA 1
ATOM 701 C C . ILE A 1 83 ? 3.274 -3.966 9.875 1.00 97.69 83 ILE A C 1
ATOM 703 O O . ILE A 1 83 ? 2.236 -4.625 9.969 1.00 97.69 83 ILE A O 1
ATOM 707 N N . LEU A 1 84 ? 3.389 -2.939 9.030 1.00 97.88 84 LEU A N 1
ATOM 708 C CA . LEU A 1 84 ? 2.305 -2.479 8.164 1.00 97.88 84 LEU A CA 1
ATOM 709 C C . LEU A 1 84 ? 1.796 -3.591 7.234 1.00 97.88 84 LEU A C 1
ATOM 711 O O . LEU A 1 84 ? 0.588 -3.807 7.152 1.00 97.88 84 LEU A O 1
ATOM 715 N N . PHE A 1 85 ? 2.687 -4.361 6.600 1.00 97.81 85 PHE A N 1
ATOM 716 C CA . PHE A 1 85 ? 2.297 -5.511 5.773 1.00 97.81 85 PHE A CA 1
ATOM 717 C C . PHE A 1 85 ? 1.494 -6.550 6.558 1.00 97.81 85 PHE A C 1
ATOM 719 O O . PHE A 1 85 ? 0.533 -7.129 6.044 1.00 97.81 85 PHE A O 1
ATOM 726 N N . THR A 1 86 ? 1.879 -6.790 7.812 1.00 98.06 86 THR A N 1
ATOM 727 C CA . THR A 1 86 ? 1.168 -7.716 8.696 1.00 98.06 86 THR A CA 1
ATOM 728 C C . THR A 1 86 ? -0.231 -7.196 9.014 1.00 98.06 86 THR A C 1
ATOM 730 O O . THR A 1 86 ? -1.190 -7.965 8.922 1.00 98.06 86 THR A O 1
ATOM 733 N N . ASN A 1 87 ? -0.368 -5.901 9.308 1.00 98.12 87 ASN A N 1
ATOM 734 C CA . ASN A 1 87 ? -1.662 -5.264 9.545 1.00 98.12 87 ASN A CA 1
ATOM 735 C C . ASN A 1 87 ? -2.554 -5.303 8.297 1.00 98.12 87 ASN A C 1
ATOM 737 O O . ASN A 1 87 ? -3.687 -5.759 8.397 1.00 98.12 87 ASN A O 1
ATOM 741 N N . ILE A 1 88 ? -2.042 -4.980 7.107 1.00 98.00 88 ILE A N 1
ATOM 742 C CA . ILE A 1 88 ? -2.801 -5.102 5.847 1.00 98.00 88 ILE A CA 1
ATOM 743 C C . ILE A 1 88 ? -3.312 -6.534 5.649 1.00 98.00 88 ILE A C 1
ATOM 745 O O . ILE A 1 88 ? -4.486 -6.752 5.351 1.00 98.00 88 ILE A O 1
ATOM 749 N N . LYS A 1 89 ? -2.459 -7.543 5.875 1.00 97.50 89 LYS A N 1
ATOM 750 C CA . LYS A 1 89 ? -2.854 -8.955 5.758 1.00 97.50 89 LYS A CA 1
ATOM 751 C C . LYS A 1 89 ? -3.901 -9.362 6.801 1.00 97.50 89 LYS A C 1
ATOM 753 O O . LYS A 1 89 ? -4.696 -10.261 6.528 1.00 97.50 89 LYS A O 1
ATOM 758 N N . ARG A 1 90 ? -3.871 -8.786 8.006 1.00 98.00 90 ARG A N 1
ATOM 759 C CA . ARG A 1 90 ? -4.889 -9.016 9.044 1.00 98.00 90 ARG A CA 1
ATOM 760 C C . ARG A 1 90 ? -6.210 -8.363 8.652 1.00 98.00 90 ARG A C 1
ATOM 762 O O . ARG A 1 90 ? -7.222 -9.054 8.646 1.00 98.00 90 ARG A O 1
ATOM 769 N N . TRP A 1 91 ? -6.178 -7.104 8.221 1.00 97.62 91 TRP A N 1
ATOM 770 C CA . TRP A 1 91 ? -7.375 -6.388 7.794 1.00 97.62 91 TRP A CA 1
ATOM 771 C C . TRP A 1 91 ? -8.063 -7.063 6.612 1.00 97.62 91 TRP A C 1
ATOM 773 O O . TRP A 1 91 ? -9.250 -7.353 6.679 1.00 97.62 91 TRP A O 1
ATOM 783 N N . ASN A 1 92 ? -7.308 -7.439 5.575 1.00 95.81 92 ASN A N 1
ATOM 784 C CA . ASN A 1 92 ? -7.864 -8.156 4.427 1.00 95.81 92 ASN A CA 1
ATOM 785 C C . ASN A 1 92 ? -8.544 -9.475 4.835 1.00 95.81 92 ASN A C 1
ATOM 787 O O . ASN A 1 92 ? -9.531 -9.862 4.222 1.00 95.81 92 ASN A O 1
ATOM 791 N N . ARG A 1 93 ? -8.062 -10.168 5.879 1.00 96.81 93 ARG A N 1
ATOM 792 C CA . ARG A 1 93 ? -8.740 -11.369 6.398 1.00 96.81 93 ARG A CA 1
ATOM 793 C C . ARG A 1 93 ? -10.070 -11.037 7.074 1.00 96.81 93 ARG A C 1
ATOM 795 O O . ARG A 1 93 ? -11.027 -11.772 6.862 1.00 96.81 93 ARG A O 1
ATOM 802 N N . ILE A 1 94 ? -10.125 -9.961 7.859 1.00 96.12 94 ILE A N 1
ATOM 803 C CA . ILE A 1 94 ? -11.355 -9.489 8.515 1.00 96.12 94 ILE A CA 1
ATOM 804 C C . ILE A 1 94 ? -12.365 -9.046 7.451 1.00 96.12 94 ILE A C 1
ATOM 806 O O . ILE A 1 94 ? -13.466 -9.585 7.396 1.00 96.12 94 ILE A O 1
ATOM 810 N N . SER A 1 95 ? -11.947 -8.156 6.551 1.00 94.44 95 SER A N 1
ATOM 811 C CA . SER A 1 95 ? -12.753 -7.651 5.437 1.00 94.44 95 SER A CA 1
ATOM 812 C C . SER A 1 95 ? -13.328 -8.786 4.581 1.00 94.44 95 SER A C 1
ATOM 814 O O . SER A 1 95 ? -14.537 -8.854 4.375 1.00 94.44 95 SER A O 1
ATOM 816 N N . ASN A 1 96 ? -12.509 -9.773 4.198 1.00 93.31 96 ASN A N 1
ATOM 817 C CA . ASN A 1 96 ? -12.981 -10.928 3.428 1.00 93.31 96 ASN A CA 1
ATOM 818 C C . ASN A 1 96 ? -13.926 -11.850 4.220 1.00 93.31 96 ASN A C 1
ATOM 820 O O . ASN A 1 96 ? -14.829 -12.436 3.625 1.00 93.31 96 ASN A O 1
ATOM 824 N N . LYS A 1 97 ? -13.721 -12.010 5.537 1.00 95.38 97 LYS A N 1
ATOM 825 C CA . LYS A 1 97 ? -14.583 -12.841 6.398 1.00 95.38 97 LYS A CA 1
ATOM 826 C C . LYS A 1 97 ? -15.999 -12.270 6.471 1.00 95.38 97 LYS A C 1
ATOM 828 O O . LYS A 1 97 ? -16.955 -13.038 6.418 1.00 95.38 97 LYS A O 1
ATOM 833 N N . PHE A 1 98 ? -16.119 -10.952 6.602 1.00 94.25 98 PHE A N 1
ATOM 834 C CA . PHE A 1 98 ? -17.404 -10.277 6.798 1.00 94.25 98 PHE A CA 1
ATOM 835 C C . PHE A 1 98 ? -17.998 -9.677 5.522 1.00 94.25 98 PHE A C 1
ATOM 837 O O . PHE A 1 98 ? -19.153 -9.267 5.544 1.00 94.25 98 PHE A O 1
ATOM 844 N N . GLN A 1 99 ? -17.244 -9.677 4.417 1.00 91.56 99 GLN A N 1
ATOM 845 C CA . GLN A 1 99 ? -17.679 -9.198 3.103 1.00 91.56 99 GLN A CA 1
ATOM 846 C C . GLN A 1 99 ? -18.293 -7.794 3.169 1.00 91.56 99 GLN A C 1
ATOM 848 O O . GLN A 1 99 ? -19.383 -7.564 2.640 1.00 91.56 99 GLN A O 1
ATOM 853 N N . PHE A 1 100 ? -17.599 -6.866 3.838 1.00 89.19 100 PHE A N 1
ATOM 854 C CA . PHE A 1 100 ? -18.027 -5.468 3.894 1.00 89.19 100 PHE A CA 1
ATOM 855 C C . PHE A 1 100 ? -18.267 -4.947 2.482 1.00 89.19 100 PHE A C 1
ATOM 857 O O . PHE A 1 100 ? -17.489 -5.214 1.557 1.00 89.19 100 PHE A O 1
ATOM 864 N N . LYS A 1 101 ? -19.366 -4.220 2.299 1.00 82.88 101 LYS A N 1
ATOM 865 C CA . LYS A 1 101 ? -19.641 -3.610 1.010 1.00 82.88 101 LYS A CA 1
ATOM 866 C C . LYS A 1 101 ? -18.705 -2.420 0.860 1.00 82.88 101 LYS A C 1
ATOM 868 O O . LYS A 1 101 ? -18.507 -1.666 1.811 1.00 82.88 101 LYS A O 1
ATOM 873 N N . PRO A 1 102 ? -18.143 -2.211 -0.336 1.00 66.81 102 PRO A N 1
ATOM 874 C CA . PRO A 1 102 ? -17.425 -0.981 -0.598 1.00 66.81 102 PRO A CA 1
ATOM 875 C C . PRO A 1 102 ? -18.381 0.193 -0.365 1.00 66.81 102 PRO A C 1
ATOM 877 O O . PRO A 1 102 ? -19.454 0.255 -0.974 1.00 66.81 102 PRO A O 1
ATOM 880 N N . ALA A 1 103 ? -18.002 1.104 0.535 1.00 65.56 103 ALA A N 1
ATOM 881 C CA . ALA A 1 103 ? -18.729 2.348 0.739 1.00 65.56 103 ALA A CA 1
ATOM 882 C C . ALA A 1 103 ? -18.907 3.069 -0.611 1.00 65.56 103 ALA A C 1
ATOM 884 O O . ALA A 1 103 ? -18.046 2.999 -1.495 1.00 65.56 103 ALA A O 1
ATOM 885 N N . LYS A 1 104 ? -20.042 3.754 -0.801 1.00 61.22 10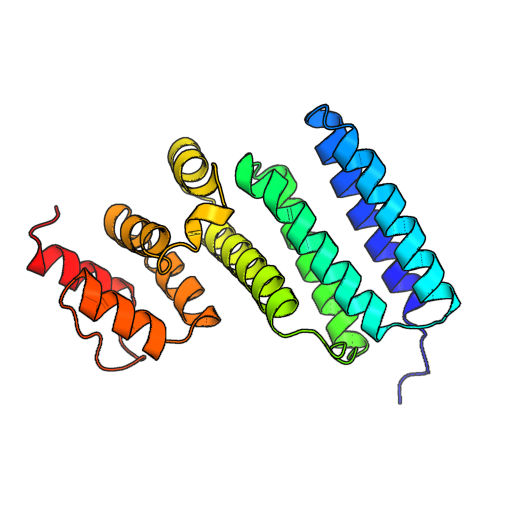4 LYS A N 1
ATOM 886 C CA . LYS A 1 104 ? -20.273 4.578 -1.997 1.00 61.22 104 LYS A CA 1
ATOM 887 C C . LYS A 1 104 ? -19.329 5.773 -1.945 1.00 61.22 104 LYS A C 1
ATOM 889 O O . LYS A 1 104 ? -19.564 6.718 -1.198 1.00 61.22 104 LYS A O 1
ATOM 894 N N . LEU A 1 105 ? -18.258 5.721 -2.721 1.00 58.75 105 LEU A N 1
ATOM 895 C CA . LEU A 1 105 ? -17.197 6.717 -2.663 1.00 58.75 105 LEU A CA 1
ATOM 896 C C . LEU A 1 105 ? -17.326 7.769 -3.758 1.00 58.75 105 LEU A C 1
ATOM 898 O O . LEU A 1 105 ? -17.945 7.554 -4.796 1.00 58.75 105 LEU A O 1
ATOM 902 N N . LYS A 1 106 ? -16.685 8.916 -3.511 1.00 60.59 106 LYS A N 1
ATOM 903 C CA . LYS A 1 106 ? -16.283 9.838 -4.574 1.00 60.59 106 LYS A CA 1
ATOM 904 C C . LYS A 1 106 ? -15.070 9.228 -5.277 1.00 60.59 106 LYS A C 1
ATOM 906 O O . LYS A 1 106 ? -14.101 8.876 -4.601 1.00 60.59 106 LYS A O 1
ATOM 911 N N . ASP A 1 107 ? -15.100 9.156 -6.604 1.00 64.62 107 ASP A N 1
ATOM 912 C CA . ASP A 1 107 ? -14.092 8.466 -7.428 1.00 64.62 107 ASP A CA 1
ATOM 913 C C . ASP A 1 107 ? -12.633 8.840 -7.084 1.00 64.62 107 ASP A C 1
ATOM 915 O O . ASP A 1 107 ? -11.745 7.986 -7.051 1.00 64.62 107 ASP A O 1
ATOM 919 N N . ASN A 1 108 ? -12.381 10.102 -6.720 1.00 66.56 108 ASN A N 1
ATOM 920 C CA . ASN A 1 108 ? -11.033 10.609 -6.432 1.00 66.56 108 ASN A CA 1
ATOM 921 C C . ASN A 1 108 ? -10.396 10.039 -5.146 1.00 66.56 108 ASN A C 1
ATOM 923 O O . ASN A 1 108 ? -9.173 9.863 -5.086 1.00 66.56 108 ASN A O 1
ATOM 927 N N . SER A 1 109 ? -11.190 9.735 -4.112 1.00 72.69 109 SER A N 1
ATOM 928 C CA . SER A 1 109 ? -10.661 9.198 -2.847 1.00 72.69 109 SER A CA 1
ATOM 929 C C . SER A 1 109 ? -10.212 7.745 -3.001 1.00 72.69 109 SER A C 1
ATOM 931 O O . SER A 1 109 ? -9.129 7.383 -2.537 1.00 72.69 109 SER A O 1
ATOM 933 N N . ILE A 1 110 ? -10.985 6.931 -3.734 1.00 75.38 110 ILE A N 1
ATOM 934 C CA . ILE A 1 110 ? -10.601 5.550 -4.078 1.00 75.38 110 ILE A CA 1
ATOM 935 C C . ILE A 1 110 ? -9.274 5.543 -4.823 1.00 75.38 110 ILE A C 1
ATOM 937 O O . ILE A 1 110 ? -8.384 4.753 -4.500 1.00 75.38 110 ILE A O 1
ATOM 941 N N . LEU A 1 111 ? -9.142 6.426 -5.816 1.00 78.38 111 LEU A N 1
ATOM 942 C CA . LEU A 1 111 ? -7.946 6.501 -6.643 1.00 78.38 111 LEU A CA 1
ATOM 943 C C . LEU A 1 111 ? -6.705 6.796 -5.794 1.00 78.38 111 LEU A C 1
ATOM 945 O O . LEU A 1 111 ? -5.665 6.168 -5.980 1.00 78.38 111 LEU A O 1
ATOM 949 N N . SER A 1 112 ? -6.834 7.699 -4.821 1.00 84.81 112 SER A N 1
ATOM 950 C CA . SER A 1 112 ? -5.741 8.082 -3.924 1.00 84.81 112 SER A CA 1
ATOM 951 C C . SER A 1 112 ? -5.308 6.918 -3.031 1.00 84.81 112 SER A C 1
ATOM 953 O O . SER A 1 112 ? -4.124 6.599 -2.974 1.00 84.81 112 SER A O 1
ATOM 955 N N . ILE A 1 113 ? -6.256 6.212 -2.406 1.00 90.06 113 ILE A N 1
ATOM 956 C CA . ILE A 1 113 ? -5.965 5.031 -1.577 1.00 90.06 113 ILE A CA 1
ATOM 957 C C . ILE A 1 113 ? -5.302 3.937 -2.421 1.00 90.06 113 ILE A C 1
ATOM 959 O O . ILE A 1 113 ? -4.246 3.421 -2.056 1.00 90.06 113 ILE A O 1
ATOM 963 N N . THR A 1 114 ? -5.883 3.625 -3.580 1.00 90.00 114 THR A N 1
ATOM 964 C CA . THR A 1 114 ? -5.400 2.582 -4.499 1.00 90.00 114 THR A CA 1
ATOM 965 C C . THR A 1 114 ? -3.959 2.839 -4.938 1.00 90.00 114 THR A C 1
ATOM 967 O O . THR A 1 114 ? -3.127 1.933 -4.912 1.00 90.00 114 THR A O 1
ATOM 970 N N . ARG A 1 115 ? -3.632 4.096 -5.257 1.00 91.75 115 ARG A N 1
ATOM 971 C CA . ARG A 1 115 ? -2.271 4.531 -5.592 1.00 91.75 115 ARG A CA 1
ATOM 972 C C . ARG A 1 115 ? -1.277 4.283 -4.457 1.00 91.75 115 ARG A C 1
ATOM 974 O O . ARG A 1 115 ? -0.162 3.844 -4.723 1.00 91.75 115 ARG A O 1
ATOM 981 N N . ILE A 1 116 ? -1.663 4.504 -3.200 1.00 95.06 116 ILE A N 1
ATOM 982 C CA . ILE A 1 116 ? -0.772 4.208 -2.072 1.00 95.06 116 ILE A CA 1
ATOM 983 C C . ILE A 1 116 ? -0.572 2.701 -1.895 1.00 95.06 116 ILE A C 1
ATOM 985 O O . ILE A 1 116 ? 0.562 2.266 -1.705 1.00 95.06 116 ILE A O 1
ATOM 989 N N . TYR A 1 117 ? -1.624 1.885 -2.007 1.00 95.44 117 TYR A N 1
ATOM 990 C CA . TYR A 1 117 ? -1.481 0.423 -1.948 1.00 95.44 117 TYR A CA 1
ATOM 991 C C . TYR A 1 117 ? -0.567 -0.118 -3.057 1.00 95.44 117 TYR A C 1
ATOM 993 O O . TYR A 1 117 ? 0.275 -0.975 -2.787 1.00 95.44 117 TYR A O 1
ATOM 1001 N N . MET A 1 118 ? -0.630 0.463 -4.257 1.00 96.00 118 MET A N 1
ATOM 1002 C CA . MET A 1 118 ? 0.321 0.170 -5.330 1.00 96.00 118 MET A CA 1
ATOM 1003 C C . MET A 1 118 ? 1.769 0.453 -4.901 1.00 96.00 118 MET A C 1
ATOM 1005 O O . MET A 1 118 ? 2.644 -0.385 -5.109 1.00 96.00 118 MET A O 1
ATOM 1009 N N . LEU A 1 119 ? 2.043 1.596 -4.259 1.00 96.62 119 LEU A N 1
ATOM 1010 C CA . LEU A 1 119 ? 3.389 1.907 -3.757 1.00 96.62 119 LEU A CA 1
ATOM 1011 C C . LEU A 1 119 ? 3.853 0.939 -2.663 1.00 96.62 119 LEU A C 1
ATOM 1013 O O . LEU A 1 119 ? 5.026 0.571 -2.637 1.00 96.62 119 LEU A O 1
ATOM 1017 N N . ILE A 1 120 ? 2.950 0.506 -1.779 1.00 97.12 120 ILE A N 1
ATOM 1018 C CA . ILE A 1 120 ? 3.234 -0.503 -0.747 1.00 97.12 120 ILE A CA 1
ATOM 1019 C C . ILE A 1 120 ? 3.668 -1.821 -1.405 1.00 97.12 120 ILE A C 1
ATOM 1021 O O . ILE A 1 120 ? 4.676 -2.409 -1.003 1.00 97.12 120 ILE A O 1
ATOM 1025 N N . ASP A 1 121 ? 2.946 -2.267 -2.432 1.00 97.12 121 ASP A N 1
ATOM 1026 C CA . ASP A 1 121 ? 3.254 -3.491 -3.175 1.00 97.12 121 ASP A CA 1
ATOM 1027 C C . ASP A 1 121 ? 4.554 -3.378 -3.979 1.00 97.12 121 ASP A C 1
ATOM 1029 O O . ASP A 1 121 ? 5.369 -4.309 -3.981 1.00 97.12 121 ASP A O 1
ATOM 1033 N N . ILE A 1 122 ? 4.796 -2.220 -4.600 1.00 97.44 122 ILE A N 1
ATOM 1034 C CA . ILE A 1 122 ? 6.063 -1.912 -5.266 1.00 97.44 122 ILE A CA 1
ATOM 1035 C C . ILE A 1 122 ? 7.203 -1.988 -4.256 1.00 97.44 122 ILE A C 1
ATOM 1037 O O . ILE A 1 122 ? 8.121 -2.778 -4.478 1.00 97.44 122 ILE A O 1
ATOM 1041 N N . TYR A 1 123 ? 7.129 -1.253 -3.138 1.00 97.44 123 TYR A N 1
ATOM 1042 C CA . TYR A 1 123 ? 8.149 -1.256 -2.085 1.00 97.44 123 TYR A CA 1
ATOM 1043 C C . TYR A 1 123 ? 8.437 -2.683 -1.622 1.00 97.44 123 TYR A C 1
ATOM 1045 O O . TYR A 1 123 ? 9.595 -3.097 -1.594 1.00 97.44 123 TYR A O 1
ATOM 1053 N N . LYS A 1 124 ? 7.389 -3.474 -1.347 1.00 96.81 124 LYS A N 1
ATOM 1054 C CA . LYS A 1 124 ? 7.503 -4.882 -0.948 1.00 96.81 124 LYS A CA 1
ATOM 1055 C C . LYS A 1 124 ? 8.327 -5.707 -1.944 1.00 96.81 124 LYS A C 1
ATOM 1057 O O . LYS A 1 124 ? 9.158 -6.512 -1.520 1.00 96.81 124 LYS A O 1
ATOM 1062 N N . SER A 1 125 ? 8.134 -5.485 -3.245 1.00 96.94 125 SER A N 1
ATOM 1063 C CA . SER A 1 125 ? 8.844 -6.202 -4.314 1.00 96.94 125 SER A CA 1
ATOM 1064 C C . SER A 1 125 ? 10.328 -5.831 -4.446 1.00 96.94 125 SER A C 1
ATOM 1066 O O . SER A 1 125 ? 11.093 -6.583 -5.049 1.00 96.94 125 SER A O 1
ATOM 1068 N N . ILE A 1 126 ? 10.747 -4.699 -3.872 1.00 96.56 126 ILE A N 1
ATOM 1069 C CA . ILE A 1 126 ? 12.113 -4.167 -3.980 1.00 96.56 126 ILE A CA 1
ATOM 1070 C C . ILE A 1 126 ? 12.809 -3.972 -2.628 1.00 96.56 126 ILE A C 1
ATOM 1072 O O . ILE A 1 126 ? 13.874 -3.365 -2.570 1.00 96.56 126 ILE A O 1
ATOM 1076 N N . THR A 1 127 ? 12.266 -4.527 -1.542 1.00 94.12 127 THR A N 1
ATOM 1077 C CA . THR A 1 127 ? 12.809 -4.367 -0.174 1.00 94.12 127 THR A CA 1
ATOM 1078 C C . THR A 1 127 ? 14.255 -4.829 -0.001 1.00 94.12 127 THR A C 1
ATOM 1080 O O . THR A 1 127 ? 14.936 -4.366 0.907 1.00 94.12 127 THR A O 1
ATOM 1083 N N . THR A 1 128 ? 14.746 -5.717 -0.867 1.00 94.06 128 THR A N 1
ATOM 1084 C CA . THR A 1 128 ? 16.129 -6.216 -0.839 1.00 94.06 128 THR A CA 1
ATOM 1085 C C . THR A 1 128 ? 17.122 -5.295 -1.556 1.00 94.06 128 THR A C 1
ATOM 1087 O O . THR A 1 128 ? 18.292 -5.647 -1.693 1.00 94.06 128 THR A O 1
ATOM 1090 N N . MET A 1 129 ? 16.675 -4.159 -2.100 1.00 94.94 129 MET A N 1
ATOM 1091 C CA . MET A 1 129 ? 17.558 -3.182 -2.736 1.00 94.94 129 MET A CA 1
ATOM 1092 C C . MET A 1 129 ? 18.370 -2.392 -1.708 1.00 94.94 129 MET A C 1
ATOM 1094 O O . MET A 1 129 ? 18.057 -2.351 -0.521 1.00 94.94 129 MET A O 1
ATOM 1098 N N . ASN A 1 130 ? 19.422 -1.730 -2.193 1.00 95.06 130 ASN A N 1
ATOM 1099 C CA . ASN A 1 130 ? 20.204 -0.805 -1.387 1.00 95.06 130 ASN A CA 1
ATOM 1100 C C . ASN A 1 130 ? 19.301 0.301 -0.803 1.00 95.06 130 ASN A C 1
ATOM 1102 O O . ASN A 1 130 ? 18.529 0.922 -1.535 1.00 95.06 130 ASN A O 1
ATOM 1106 N N . LEU A 1 131 ? 19.434 0.561 0.501 1.00 94.19 131 LEU A N 1
ATOM 1107 C CA . LEU A 1 131 ? 18.599 1.522 1.224 1.00 94.19 131 LEU A CA 1
ATOM 1108 C C . LEU A 1 131 ? 18.646 2.929 0.615 1.00 94.19 131 LEU A C 1
ATOM 1110 O O . LEU A 1 131 ? 17.601 3.559 0.493 1.00 94.19 131 LEU A O 1
ATOM 1114 N N . ASN A 1 132 ? 19.813 3.396 0.164 1.00 95.56 132 ASN A N 1
ATOM 1115 C CA . ASN A 1 132 ? 19.950 4.726 -0.436 1.00 95.56 132 ASN A CA 1
ATOM 1116 C C . ASN A 1 132 ? 19.146 4.829 -1.738 1.00 95.56 132 ASN A C 1
ATOM 1118 O O . ASN A 1 132 ? 18.551 5.861 -2.025 1.00 95.56 132 ASN A O 1
ATOM 1122 N N . VAL A 1 133 ? 19.088 3.745 -2.519 1.00 95.31 133 VAL A N 1
ATOM 1123 C CA . VAL A 1 133 ? 18.285 3.695 -3.749 1.00 95.31 133 VAL A CA 1
ATOM 1124 C C . VAL A 1 133 ? 16.792 3.764 -3.428 1.00 95.31 133 VAL A C 1
ATOM 1126 O O . VAL A 1 133 ? 16.057 4.481 -4.103 1.00 95.31 133 VAL A O 1
ATOM 1129 N N . LEU A 1 134 ? 16.348 3.063 -2.380 1.00 95.69 134 LEU A N 1
ATOM 1130 C CA . LEU A 1 134 ? 14.960 3.132 -1.919 1.00 95.69 134 LEU A CA 1
ATOM 1131 C C . LEU A 1 134 ? 14.609 4.530 -1.404 1.00 95.69 134 LEU A C 1
ATOM 1133 O O . LEU A 1 134 ? 13.575 5.070 -1.785 1.00 95.69 134 LEU A O 1
ATOM 1137 N N . GLN A 1 135 ? 15.486 5.138 -0.604 1.00 94.75 135 GLN A N 1
ATOM 1138 C CA . GLN A 1 135 ? 15.286 6.485 -0.068 1.00 94.75 135 GLN A CA 1
ATOM 1139 C C . GLN A 1 135 ? 15.186 7.530 -1.178 1.00 94.75 135 GLN A C 1
ATOM 1141 O O . GLN A 1 135 ? 14.308 8.382 -1.121 1.00 94.75 135 GLN A O 1
ATOM 1146 N N . LEU A 1 136 ? 16.016 7.433 -2.221 1.00 94.12 136 LEU A N 1
ATOM 1147 C CA . LEU A 1 136 ? 15.917 8.315 -3.387 1.00 94.12 136 LEU A CA 1
ATOM 1148 C C . LEU A 1 136 ? 14.587 8.154 -4.131 1.00 94.12 136 LEU A C 1
ATOM 1150 O O . LEU A 1 136 ? 14.020 9.147 -4.578 1.00 94.12 136 LEU A O 1
ATOM 1154 N N . LEU A 1 137 ? 14.081 6.923 -4.260 1.00 95.12 137 LEU A N 1
ATOM 1155 C CA . LEU A 1 137 ? 12.804 6.669 -4.927 1.00 95.12 137 LEU A CA 1
ATOM 1156 C C . LEU A 1 137 ? 11.617 7.184 -4.099 1.00 95.12 137 LEU A C 1
ATOM 1158 O O . LEU A 1 137 ? 10.739 7.851 -4.634 1.00 95.12 137 LEU A O 1
ATOM 1162 N N . PHE A 1 138 ? 11.583 6.887 -2.800 1.00 95.56 138 PHE A N 1
ATOM 1163 C CA . PHE A 1 138 ? 10.432 7.167 -1.936 1.00 95.56 138 PHE A CA 1
ATOM 1164 C C . PHE A 1 138 ? 10.544 8.467 -1.129 1.00 95.56 138 PHE A C 1
ATOM 1166 O O . PHE A 1 138 ? 9.679 8.719 -0.297 1.00 95.56 138 PHE A O 1
ATOM 1173 N N . GLN A 1 139 ? 11.544 9.322 -1.373 1.00 92.44 139 GLN A N 1
ATOM 1174 C CA . GLN A 1 139 ? 11.685 10.615 -0.679 1.00 92.44 139 GLN A CA 1
ATOM 1175 C C . GLN A 1 139 ? 10.418 11.483 -0.761 1.00 92.44 139 GLN A C 1
ATOM 1177 O O . GLN A 1 139 ? 10.077 12.195 0.189 1.00 92.44 139 GLN A O 1
ATOM 1182 N N . ASP A 1 140 ? 9.712 11.392 -1.890 1.00 91.12 140 ASP A N 1
ATOM 1183 C CA . ASP A 1 140 ? 8.416 12.011 -2.118 1.00 91.12 140 ASP A CA 1
ATOM 1184 C C . ASP A 1 140 ? 7.496 11.014 -2.836 1.00 91.12 140 ASP A C 1
ATOM 1186 O O . ASP A 1 140 ? 7.468 10.963 -4.070 1.00 91.12 140 ASP A O 1
ATOM 1190 N N . PRO A 1 141 ? 6.751 10.188 -2.077 1.00 89.88 141 PRO A N 1
ATOM 1191 C CA . PRO A 1 141 ? 5.876 9.177 -2.655 1.00 89.88 141 PRO A CA 1
ATOM 1192 C C . PRO A 1 141 ? 4.804 9.763 -3.581 1.00 89.88 141 PRO A C 1
ATOM 1194 O O . PRO A 1 141 ? 4.356 9.071 -4.489 1.00 89.88 141 PRO A O 1
ATOM 1197 N N . ASN A 1 142 ? 4.410 11.028 -3.393 1.00 86.19 142 ASN A N 1
ATOM 1198 C CA . ASN A 1 142 ? 3.390 11.658 -4.231 1.00 86.19 142 ASN A CA 1
ATOM 1199 C C . ASN A 1 142 ? 3.909 11.939 -5.645 1.00 86.19 142 ASN A C 1
ATOM 1201 O O . ASN A 1 142 ? 3.164 11.784 -6.611 1.00 86.19 142 ASN A O 1
ATOM 1205 N N . ASN A 1 143 ? 5.197 12.269 -5.786 1.00 88.25 143 ASN A N 1
ATOM 1206 C CA . ASN A 1 143 ? 5.801 12.522 -7.097 1.00 88.25 143 ASN A CA 1
ATOM 1207 C C . ASN A 1 143 ? 5.890 11.260 -7.961 1.00 88.25 143 ASN A C 1
ATOM 1209 O O . ASN A 1 143 ? 6.027 11.364 -9.174 1.00 88.25 143 ASN A O 1
ATOM 1213 N N . LEU A 1 144 ? 5.773 10.064 -7.373 1.00 89.56 144 LEU A N 1
ATOM 1214 C CA . LEU A 1 144 ? 5.818 8.800 -8.116 1.00 89.56 144 LEU A CA 1
ATOM 1215 C C . LEU A 1 144 ? 4.607 8.583 -9.033 1.00 89.56 144 LEU A C 1
ATOM 1217 O O . LEU A 1 144 ? 4.633 7.676 -9.867 1.00 89.56 144 LEU A O 1
ATOM 1221 N N . PHE A 1 145 ? 3.560 9.398 -8.895 1.00 85.94 145 PHE A N 1
ATOM 1222 C CA . PHE A 1 145 ? 2.364 9.327 -9.731 1.00 85.94 145 PHE A CA 1
ATOM 1223 C C . PHE A 1 145 ? 2.434 10.246 -10.958 1.00 85.94 145 PHE A C 1
ATOM 1225 O O . PHE A 1 145 ? 1.819 9.935 -11.976 1.00 85.94 145 PHE A O 1
ATOM 1232 N N . GLU A 1 146 ? 3.221 11.320 -10.900 1.00 79.81 146 GLU A N 1
ATOM 1233 C CA . GLU A 1 146 ? 3.229 12.386 -11.906 1.00 79.81 146 GLU A CA 1
ATOM 1234 C C . GLU A 1 146 ? 4.413 12.264 -12.890 1.00 79.81 146 GLU A C 1
ATOM 1236 O O . GLU A 1 146 ? 5.502 11.821 -12.511 1.00 79.81 146 GLU A O 1
ATOM 1241 N N . PRO A 1 147 ? 4.255 12.662 -14.167 1.00 63.56 147 PRO A N 1
ATOM 1242 C CA . PRO A 1 147 ? 2.986 12.926 -14.859 1.00 63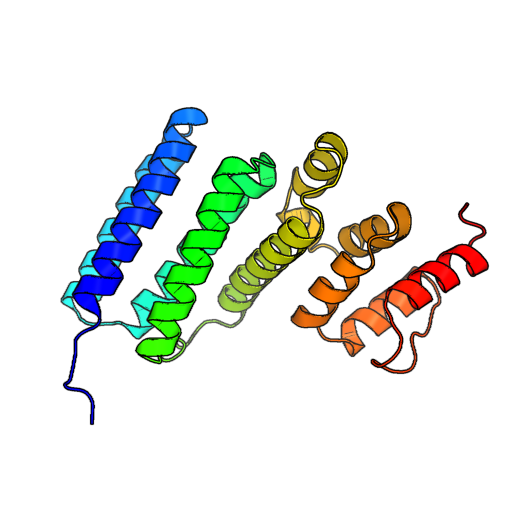.56 147 PRO A CA 1
ATOM 1243 C C . PRO A 1 147 ? 2.234 11.637 -15.259 1.00 63.56 147 PRO A C 1
ATOM 1245 O O . PRO A 1 147 ? 1.033 11.677 -15.505 1.00 63.56 147 PRO A O 1
ATOM 1248 N N . THR A 1 148 ? 2.922 10.488 -15.318 1.00 80.75 148 THR A N 1
ATOM 1249 C CA . THR A 1 148 ? 2.322 9.210 -15.759 1.00 80.75 148 THR A CA 1
ATOM 1250 C C . THR A 1 148 ? 3.093 7.993 -15.235 1.00 80.75 148 THR A C 1
ATOM 1252 O O . THR A 1 148 ? 3.453 7.094 -15.991 1.00 80.75 148 THR A O 1
ATOM 1255 N N . TYR A 1 149 ? 3.442 7.967 -13.944 1.00 91.25 149 TYR A N 1
ATOM 1256 C CA . TYR A 1 149 ? 4.282 6.905 -13.348 1.00 91.25 149 TYR A CA 1
ATOM 1257 C C . TYR A 1 149 ? 5.683 6.758 -13.976 1.00 91.25 149 TYR A C 1
ATOM 1259 O O . TYR A 1 149 ? 6.383 5.772 -13.732 1.00 91.25 149 TYR A O 1
ATOM 1267 N N . SER A 1 150 ? 6.120 7.750 -14.760 1.00 90.31 150 SER A N 1
ATOM 1268 C CA . SER A 1 150 ? 7.387 7.738 -15.498 1.00 90.31 150 SER A CA 1
ATOM 1269 C C . SER A 1 150 ? 8.584 7.433 -14.605 1.00 90.31 150 SER A C 1
ATOM 1271 O O . SER A 1 150 ? 9.441 6.651 -15.001 1.00 90.31 150 SER A O 1
ATOM 1273 N N . LEU A 1 151 ? 8.608 7.973 -13.381 1.00 92.75 151 LEU A N 1
ATOM 1274 C CA . LEU A 1 151 ? 9.675 7.713 -12.412 1.00 92.75 151 LEU A CA 1
ATOM 1275 C C . LEU A 1 151 ? 9.768 6.235 -12.016 1.00 92.75 151 LEU A C 1
ATOM 1277 O O . LEU A 1 151 ? 10.870 5.702 -11.919 1.00 92.75 151 LEU A O 1
ATOM 1281 N N . LEU A 1 152 ? 8.636 5.553 -11.817 1.00 95.38 152 LEU A N 1
ATOM 1282 C CA . LEU A 1 152 ? 8.608 4.127 -11.474 1.00 95.38 152 LEU A CA 1
ATOM 1283 C C . LEU A 1 152 ? 9.061 3.257 -12.649 1.00 95.38 152 LEU A C 1
ATOM 1285 O O . LEU A 1 152 ? 9.769 2.266 -12.458 1.00 95.38 152 LEU A O 1
ATOM 1289 N N . ILE A 1 153 ? 8.680 3.645 -13.865 1.00 94.56 153 ILE A N 1
ATOM 1290 C CA . ILE A 1 153 ? 9.084 2.961 -15.092 1.00 94.56 153 ILE A CA 1
ATOM 1291 C C . ILE A 1 153 ? 10.590 3.139 -15.330 1.00 94.56 153 ILE A C 1
ATOM 1293 O O . ILE A 1 153 ? 11.298 2.143 -15.486 1.00 94.56 153 ILE A O 1
ATOM 1297 N N . ASP A 1 154 ? 11.093 4.376 -15.277 1.00 93.44 154 ASP A N 1
ATOM 1298 C CA . ASP A 1 154 ? 12.524 4.682 -15.402 1.00 93.44 154 ASP A CA 1
ATOM 1299 C C . ASP A 1 154 ? 13.337 3.948 -14.346 1.00 93.44 154 ASP A C 1
ATOM 1301 O O . ASP A 1 154 ? 14.366 3.346 -14.649 1.00 93.44 154 ASP A O 1
ATOM 1305 N N . PHE A 1 155 ? 12.854 3.951 -13.104 1.00 95.81 155 PHE A N 1
ATOM 1306 C CA . PHE A 1 155 ? 13.463 3.203 -12.019 1.00 95.81 155 PHE A CA 1
ATOM 1307 C C . PHE A 1 155 ? 13.535 1.707 -12.340 1.00 95.81 155 PHE A C 1
ATOM 1309 O O . PHE A 1 155 ? 14.593 1.090 -12.199 1.00 95.81 155 PHE A O 1
ATOM 1316 N N . SER A 1 156 ? 12.429 1.119 -12.801 1.00 95.88 156 SER A N 1
ATOM 1317 C CA . SER A 1 156 ? 12.378 -0.294 -13.166 1.00 95.88 156 SER A CA 1
ATOM 1318 C C . SER A 1 156 ? 13.386 -0.643 -14.257 1.00 95.88 156 SER A C 1
ATOM 1320 O O . SER A 1 156 ? 14.086 -1.651 -14.141 1.00 95.88 156 SER A O 1
ATOM 1322 N N . VAL A 1 157 ? 13.475 0.177 -15.305 1.00 95.19 157 VAL A N 1
ATOM 1323 C CA . VAL A 1 157 ? 14.427 -0.018 -16.403 1.00 95.19 157 VAL A CA 1
ATOM 1324 C C . VAL A 1 157 ? 15.852 0.150 -15.890 1.00 95.19 157 VAL A C 1
ATOM 1326 O O . VAL A 1 157 ? 16.654 -0.763 -16.037 1.00 95.19 157 VAL A O 1
ATOM 1329 N N . LYS A 1 158 ? 16.166 1.256 -15.211 1.00 95.06 158 LYS A N 1
ATOM 1330 C CA . LYS A 1 158 ? 17.513 1.568 -14.710 1.00 95.06 158 LYS A CA 1
ATOM 1331 C C . LYS A 1 158 ? 18.079 0.491 -13.784 1.00 95.06 158 LYS A C 1
ATOM 1333 O O . LYS A 1 158 ? 19.260 0.180 -13.863 1.00 95.06 158 LYS A O 1
ATOM 1338 N N . TYR A 1 159 ? 17.255 -0.070 -12.901 1.00 95.69 159 TYR A N 1
ATOM 1339 C CA . TYR A 1 159 ? 17.698 -1.051 -11.903 1.00 95.69 159 TYR A CA 1
ATOM 1340 C C . TYR A 1 159 ? 17.331 -2.500 -12.252 1.00 95.69 159 TYR A C 1
ATOM 1342 O O . TYR A 1 159 ? 17.482 -3.386 -11.403 1.00 95.69 159 TYR A O 1
ATOM 1350 N N . ASN A 1 160 ? 16.842 -2.748 -13.473 1.00 94.88 160 ASN A N 1
ATOM 1351 C CA . ASN A 1 160 ? 16.387 -4.055 -13.951 1.00 94.88 160 ASN A CA 1
ATOM 1352 C C . ASN A 1 160 ? 15.417 -4.733 -12.958 1.00 94.88 160 ASN A C 1
ATOM 1354 O O . ASN A 1 160 ? 15.642 -5.855 -12.489 1.00 94.88 160 ASN A O 1
ATOM 1358 N N . LYS A 1 161 ? 14.346 -4.017 -12.587 1.00 96.75 161 LYS A N 1
ATOM 1359 C CA . LYS A 1 161 ? 13.323 -4.443 -11.615 1.00 96.75 161 LYS A CA 1
ATOM 1360 C C . LYS A 1 161 ? 11.965 -4.690 -12.276 1.00 96.75 161 LYS A C 1
ATOM 1362 O O . LYS A 1 161 ? 11.012 -3.978 -11.979 1.00 96.75 161 LYS A O 1
ATOM 1367 N N . PRO A 1 162 ? 11.819 -5.752 -13.094 1.00 96.12 162 PRO A N 1
ATOM 1368 C CA . PRO A 1 162 ? 10.562 -6.052 -13.784 1.00 96.12 162 PRO A CA 1
ATOM 1369 C C . PRO A 1 162 ? 9.362 -6.228 -12.844 1.00 96.12 162 PRO A C 1
ATOM 1371 O O . PRO A 1 162 ? 8.236 -5.985 -13.264 1.00 96.12 162 PRO A O 1
ATOM 1374 N N . SER A 1 163 ? 9.591 -6.590 -11.578 1.00 96.69 163 SER A N 1
ATOM 1375 C CA . SER A 1 163 ? 8.543 -6.669 -10.558 1.00 96.69 163 SER A CA 1
ATOM 1376 C C . SER A 1 163 ? 7.848 -5.329 -10.299 1.00 96.69 163 SER A C 1
ATOM 1378 O O . SER A 1 163 ? 6.674 -5.319 -9.951 1.00 96.69 163 SER A O 1
ATOM 1380 N N . VAL A 1 164 ? 8.535 -4.197 -10.489 1.00 97.00 164 VAL A N 1
ATOM 1381 C CA . VAL A 1 164 ? 7.935 -2.861 -10.351 1.00 97.00 164 VAL A CA 1
ATOM 1382 C C . VAL A 1 164 ? 6.919 -2.620 -11.466 1.00 97.00 164 VAL A C 1
ATOM 1384 O O . VAL A 1 164 ? 5.811 -2.180 -11.179 1.00 97.00 164 VAL A O 1
ATOM 1387 N N . LEU A 1 165 ? 7.255 -2.964 -12.716 1.00 95.31 165 LEU A N 1
ATOM 1388 C CA . LEU A 1 165 ? 6.319 -2.870 -13.847 1.00 95.31 165 LEU A CA 1
ATOM 1389 C C . LEU A 1 165 ? 5.152 -3.841 -13.708 1.00 95.31 165 LEU A C 1
ATOM 1391 O O . LEU A 1 165 ? 4.029 -3.484 -14.043 1.00 95.31 165 LEU A O 1
ATOM 1395 N N . GLU A 1 166 ? 5.410 -5.041 -13.191 1.00 95.12 166 GLU A N 1
ATOM 1396 C CA . GLU A 1 166 ? 4.365 -6.021 -12.907 1.00 95.12 166 GLU A CA 1
ATOM 1397 C C . GLU A 1 166 ? 3.347 -5.460 -11.915 1.00 95.12 166 GLU A C 1
ATOM 1399 O O . GLU A 1 166 ? 2.162 -5.394 -12.228 1.00 95.12 166 GLU A O 1
ATOM 1404 N N . LYS A 1 167 ? 3.815 -4.951 -10.768 1.00 95.88 167 LYS A N 1
ATOM 1405 C CA . LYS A 1 167 ? 2.933 -4.330 -9.774 1.00 95.88 167 LYS A CA 1
ATOM 1406 C C . LYS A 1 167 ? 2.265 -3.067 -10.306 1.00 95.88 167 LYS A C 1
ATOM 1408 O O . LYS A 1 167 ? 1.106 -2.846 -10.007 1.00 95.88 167 LYS A O 1
ATOM 1413 N N . LEU A 1 168 ? 2.940 -2.251 -11.111 1.00 94.75 168 LEU A N 1
ATOM 1414 C CA . LEU A 1 168 ? 2.310 -1.086 -11.733 1.00 94.75 168 LEU A CA 1
ATOM 1415 C C . LEU A 1 168 ? 1.167 -1.509 -12.674 1.00 94.75 168 LEU A C 1
ATOM 1417 O O . LEU A 1 168 ? 0.053 -1.001 -12.558 1.00 94.75 168 LEU A O 1
ATOM 1421 N N . GLY A 1 169 ? 1.423 -2.476 -13.559 1.00 92.88 169 GLY A N 1
ATOM 1422 C CA . GLY A 1 169 ? 0.451 -3.000 -14.520 1.00 92.88 169 GLY A CA 1
ATOM 1423 C C . GLY A 1 169 ? -0.762 -3.668 -13.869 1.00 92.88 169 GLY A C 1
ATOM 1424 O O . GLY A 1 169 ? -1.868 -3.504 -14.380 1.00 92.88 169 GLY A O 1
ATOM 1425 N N . ASP A 1 170 ? -0.580 -4.340 -12.725 1.00 92.56 170 ASP A N 1
ATOM 1426 C CA . ASP A 1 170 ? -1.674 -4.915 -11.923 1.00 92.56 170 ASP A CA 1
ATOM 1427 C C . ASP A 1 170 ? -2.701 -3.848 -11.487 1.00 92.56 170 ASP A C 1
ATOM 1429 O O . ASP A 1 170 ? -3.884 -4.151 -11.344 1.00 92.56 170 ASP A O 1
ATOM 1433 N N . TYR A 1 171 ? -2.260 -2.599 -11.287 1.00 92.31 171 TYR A N 1
ATOM 1434 C CA . TYR A 1 171 ? -3.097 -1.509 -10.777 1.00 92.31 171 TYR A CA 1
ATOM 1435 C C . TYR A 1 171 ? -3.638 -0.583 -11.872 1.00 92.31 171 TYR A C 1
ATOM 1437 O O . TYR A 1 171 ? -4.797 -0.180 -11.805 1.00 92.31 171 TYR A O 1
ATOM 1445 N N . ILE A 1 172 ? -2.823 -0.221 -12.870 1.00 91.31 172 ILE A N 1
ATOM 1446 C CA . ILE A 1 172 ? -3.228 0.738 -13.921 1.00 91.31 172 ILE A CA 1
ATOM 1447 C C . ILE A 1 172 ? -3.728 0.061 -15.203 1.00 91.31 172 ILE A C 1
ATOM 1449 O O . ILE A 1 172 ? -4.217 0.734 -16.112 1.00 91.31 172 ILE A O 1
ATOM 1453 N N . GLY A 1 173 ? -3.602 -1.265 -15.279 1.00 90.19 173 GLY A N 1
ATOM 1454 C CA . GLY A 1 173 ? -3.933 -2.064 -16.448 1.00 90.19 173 GLY A CA 1
ATOM 1455 C C . GLY A 1 173 ? -2.821 -2.090 -17.499 1.00 90.19 173 GLY A C 1
ATOM 1456 O O . GLY A 1 173 ? -2.063 -1.134 -17.685 1.00 90.19 173 GLY A O 1
ATOM 1457 N N . PHE A 1 174 ? -2.752 -3.208 -18.226 1.00 89.94 174 PHE A N 1
ATOM 1458 C CA . PHE A 1 174 ? -1.757 -3.429 -19.277 1.00 89.94 174 PHE A CA 1
ATOM 1459 C C . PHE A 1 174 ? -1.828 -2.379 -20.392 1.00 89.94 174 PHE A C 1
ATOM 1461 O O . PHE A 1 174 ? -0.790 -1.885 -20.811 1.00 89.94 174 PHE A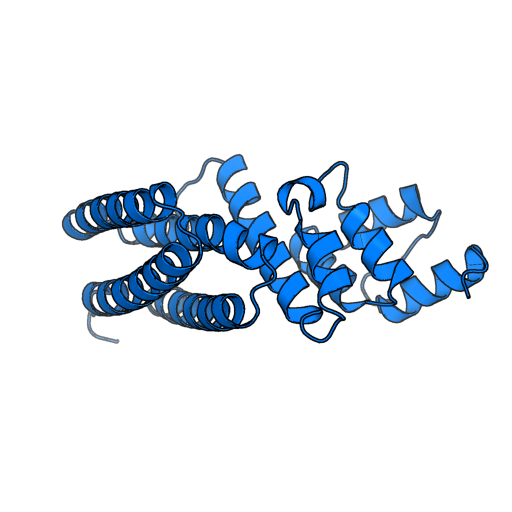 O 1
ATOM 1468 N N . GLU A 1 175 ? -3.030 -2.009 -20.843 1.00 90.94 175 GLU A N 1
ATOM 1469 C CA . GLU A 1 175 ? -3.207 -1.043 -21.938 1.00 90.94 175 GLU A CA 1
ATOM 1470 C C . GLU A 1 175 ? -2.625 0.331 -21.595 1.00 90.94 175 GLU A C 1
ATOM 1472 O O . GLU A 1 175 ? -1.885 0.917 -22.386 1.00 90.94 175 GLU A O 1
ATOM 1477 N N . THR A 1 176 ? -2.888 0.819 -20.379 1.00 90.81 176 THR A N 1
ATOM 1478 C CA . THR A 1 176 ? -2.327 2.080 -19.882 1.00 90.81 176 THR A CA 1
ATOM 1479 C C . THR A 1 176 ? -0.807 2.004 -19.816 1.00 90.81 176 THR A C 1
ATOM 1481 O O . THR A 1 176 ? -0.120 2.904 -20.295 1.00 90.81 176 THR A O 1
ATOM 1484 N N . LEU A 1 177 ? -0.264 0.913 -19.266 1.00 91.62 177 LEU A N 1
ATOM 1485 C CA . LEU A 1 177 ? 1.180 0.724 -19.184 1.00 91.62 177 LEU A CA 1
ATOM 1486 C C . LEU A 1 177 ? 1.824 0.628 -20.577 1.00 91.62 177 LEU A C 1
ATOM 1488 O O . LEU A 1 177 ? 2.866 1.237 -20.804 1.00 91.62 177 LEU A O 1
ATOM 1492 N N . ASN A 1 178 ? 1.196 -0.080 -21.520 1.00 90.88 178 ASN A N 1
ATOM 1493 C CA . ASN A 1 178 ? 1.664 -0.192 -22.901 1.00 90.88 178 ASN A CA 1
ATOM 1494 C C . ASN A 1 178 ? 1.672 1.169 -23.598 1.00 90.88 178 ASN A C 1
ATOM 1496 O O . ASN A 1 178 ? 2.654 1.515 -24.247 1.00 90.88 178 ASN A O 1
ATOM 1500 N N . LYS A 1 179 ? 0.625 1.979 -23.406 1.00 91.50 179 LYS A N 1
ATOM 1501 C CA . LYS A 1 179 ? 0.578 3.349 -23.923 1.00 91.50 179 LYS A CA 1
ATOM 1502 C C . LYS A 1 179 ? 1.762 4.181 -23.420 1.00 91.50 179 LYS A C 1
ATOM 1504 O O . LYS A 1 179 ? 2.459 4.777 -24.234 1.00 91.50 179 LYS A O 1
ATOM 1509 N N . ILE A 1 180 ? 2.038 4.158 -22.114 1.00 92.06 180 ILE A N 1
ATOM 1510 C CA . ILE A 1 180 ? 3.164 4.908 -21.531 1.00 92.06 180 ILE A CA 1
ATOM 1511 C C . ILE A 1 180 ? 4.503 4.419 -22.100 1.00 92.06 180 ILE A C 1
ATOM 1513 O O . ILE A 1 180 ? 5.391 5.215 -22.391 1.00 92.06 180 ILE A O 1
ATOM 1517 N N . MET A 1 181 ? 4.658 3.107 -22.278 1.00 91.00 181 MET A N 1
ATOM 1518 C CA . MET A 1 181 ? 5.893 2.507 -22.790 1.00 91.00 181 MET A CA 1
ATOM 1519 C C . MET A 1 181 ? 6.135 2.840 -24.266 1.00 91.00 181 MET A C 1
ATOM 1521 O O . MET A 1 181 ? 7.272 3.142 -24.630 1.00 91.00 181 MET A O 1
ATOM 1525 N N . ARG A 1 182 ? 5.078 2.881 -25.087 1.00 91.38 182 ARG A N 1
ATOM 1526 C CA . ARG A 1 182 ? 5.140 3.385 -26.466 1.00 91.38 182 ARG A CA 1
ATOM 1527 C C . ARG A 1 182 ? 5.547 4.854 -26.500 1.00 91.38 182 ARG A C 1
ATOM 1529 O O . ARG A 1 182 ? 6.473 5.208 -27.213 1.00 91.38 182 ARG A O 1
ATOM 1536 N N . GLU A 1 183 ? 4.901 5.699 -25.699 1.00 91.88 183 GLU A N 1
ATOM 1537 C CA . GLU A 1 183 ? 5.187 7.141 -25.661 1.00 91.88 183 GLU A CA 1
ATOM 1538 C C . GLU A 1 183 ? 6.614 7.448 -25.182 1.00 91.88 183 GLU A C 1
ATOM 1540 O O . GLU A 1 183 ? 7.238 8.396 -25.653 1.00 91.88 183 GLU A O 1
ATOM 1545 N N . LYS A 1 184 ? 7.140 6.653 -24.245 1.00 91.00 184 LYS A N 1
ATOM 1546 C CA . LYS A 1 184 ? 8.420 6.922 -23.580 1.00 91.00 184 LYS A CA 1
ATOM 1547 C C . LYS A 1 184 ? 9.626 6.245 -24.229 1.00 91.00 184 LYS A C 1
ATOM 1549 O O . LYS A 1 184 ? 10.708 6.826 -24.217 1.00 91.00 184 LYS A O 1
ATOM 1554 N N . TYR A 1 185 ? 9.458 5.026 -24.740 1.00 90.62 185 TYR A N 1
ATOM 1555 C CA . TYR A 1 185 ? 10.552 4.196 -25.261 1.00 90.62 185 TYR A CA 1
ATOM 1556 C C . TYR A 1 185 ? 10.352 3.749 -26.711 1.00 90.62 185 TYR A C 1
ATOM 1558 O O . TYR A 1 185 ? 11.081 2.868 -27.166 1.00 90.62 185 TYR A O 1
ATOM 1566 N N . ASP A 1 186 ? 9.338 4.279 -27.404 1.00 90.44 186 ASP A N 1
ATOM 1567 C CA . ASP A 1 186 ? 8.940 3.825 -28.744 1.00 90.44 186 ASP A CA 1
ATOM 1568 C C . ASP A 1 186 ? 8.764 2.292 -28.814 1.00 90.44 186 ASP A C 1
ATOM 1570 O O . ASP A 1 186 ? 9.083 1.628 -29.798 1.00 90.44 186 ASP A O 1
ATOM 1574 N N . LEU A 1 187 ? 8.300 1.700 -27.702 1.00 89.00 187 LEU A N 1
ATOM 1575 C CA . LEU A 1 187 ? 8.199 0.255 -27.534 1.00 89.00 187 LEU A CA 1
ATOM 1576 C C . LEU A 1 187 ? 6.743 -0.185 -27.447 1.00 89.00 187 LEU A C 1
ATOM 1578 O O . LEU A 1 187 ? 6.057 0.075 -26.459 1.00 89.00 187 LEU A O 1
ATOM 1582 N N . ASP A 1 188 ? 6.306 -0.946 -28.447 1.00 88.44 188 ASP A N 1
ATOM 1583 C CA . ASP A 1 188 ? 5.045 -1.674 -28.393 1.00 88.44 188 ASP A CA 1
ATOM 1584 C C . ASP A 1 188 ? 5.231 -3.039 -27.720 1.00 88.44 188 ASP A C 1
ATOM 1586 O O . ASP A 1 188 ? 5.898 -3.934 -28.244 1.00 88.44 188 ASP A O 1
ATOM 1590 N N . ILE A 1 189 ? 4.611 -3.217 -26.555 1.00 82.19 189 ILE A N 1
ATOM 1591 C CA . ILE A 1 189 ? 4.637 -4.482 -25.815 1.00 82.19 189 ILE A CA 1
ATOM 1592 C C . ILE A 1 189 ? 3.746 -5.541 -26.496 1.00 82.19 189 ILE A C 1
ATOM 1594 O O . ILE A 1 189 ? 3.879 -6.737 -26.238 1.00 82.19 189 ILE A O 1
ATOM 1598 N N . GLY A 1 190 ? 2.849 -5.142 -27.398 1.00 81.62 190 GLY A N 1
ATOM 1599 C CA . GLY A 1 190 ? 1.952 -6.037 -28.118 1.00 81.62 190 GLY A CA 1
ATOM 1600 C C . GLY A 1 190 ? 0.917 -6.683 -27.194 1.00 81.62 190 GLY A C 1
ATOM 1601 O O . GLY A 1 190 ? -0.153 -6.128 -26.975 1.00 81.62 190 GLY A O 1
ATOM 1602 N N . ASN A 1 191 ? 1.223 -7.871 -26.659 1.00 77.81 191 ASN A N 1
ATOM 1603 C CA . ASN A 1 191 ? 0.302 -8.692 -25.862 1.00 77.81 191 ASN A CA 1
ATOM 1604 C C . ASN A 1 191 ? 0.719 -8.750 -24.379 1.00 77.81 191 ASN A C 1
ATOM 1606 O O . ASN A 1 191 ? 1.897 -8.913 -24.061 1.00 77.81 191 ASN A O 1
ATOM 1610 N N . SER A 1 192 ? -0.264 -8.745 -23.474 1.00 78.62 192 SER A N 1
ATOM 1611 C CA . SER A 1 192 ? -0.109 -8.877 -22.017 1.00 78.62 192 SER A CA 1
ATOM 1612 C C . SER A 1 192 ? 0.620 -10.139 -21.540 1.00 78.62 192 SER A C 1
ATOM 1614 O O . SER A 1 192 ? 1.054 -10.204 -20.393 1.00 78.62 192 SER A O 1
ATOM 1616 N N . LYS A 1 193 ? 0.805 -11.144 -22.406 1.00 83.38 193 LYS A N 1
ATOM 1617 C CA . LYS A 1 193 ? 1.576 -12.362 -22.094 1.00 83.38 193 LYS A CA 1
ATOM 1618 C C . LYS A 1 193 ? 3.099 -12.175 -22.126 1.00 83.38 193 LYS A C 1
ATOM 1620 O O . LYS A 1 193 ? 3.824 -13.084 -21.711 1.00 83.38 193 LYS A O 1
ATOM 1625 N N . ILE A 1 194 ? 3.618 -11.059 -22.644 1.00 84.50 194 ILE A N 1
ATOM 1626 C CA . ILE A 1 194 ? 5.066 -10.812 -22.651 1.00 84.50 194 ILE A CA 1
ATOM 1627 C C . ILE A 1 194 ? 5.532 -10.470 -21.234 1.00 84.50 194 ILE A C 1
ATOM 1629 O O . ILE A 1 194 ? 4.979 -9.599 -20.572 1.00 84.50 194 ILE A O 1
ATOM 1633 N N . SER A 1 195 ? 6.587 -11.137 -20.761 1.00 89.75 195 SER A N 1
ATOM 1634 C CA . SER A 1 195 ? 7.124 -10.847 -19.432 1.00 89.75 195 SER A CA 1
ATOM 1635 C C . SER A 1 195 ? 7.835 -9.491 -19.384 1.00 89.75 195 SER A C 1
ATOM 1637 O O . SER A 1 195 ? 8.644 -9.169 -20.258 1.00 89.75 195 SER A O 1
ATOM 1639 N N . TYR A 1 196 ? 7.642 -8.739 -18.297 1.00 92.00 196 TYR A N 1
ATOM 1640 C CA . TYR A 1 196 ? 8.322 -7.455 -18.060 1.00 92.00 196 TYR A CA 1
ATOM 1641 C C . TYR A 1 196 ? 9.850 -7.545 -18.087 1.00 92.00 196 TYR A C 1
ATOM 1643 O O . TYR A 1 196 ? 10.526 -6.597 -18.475 1.00 92.00 196 TYR A O 1
ATOM 1651 N N . LYS A 1 197 ? 10.417 -8.722 -17.795 1.00 92.50 197 LYS A N 1
ATOM 1652 C CA . LYS A 1 197 ? 11.852 -8.983 -17.975 1.00 92.50 197 LYS A CA 1
ATOM 1653 C C . LYS A 1 197 ? 12.286 -8.920 -19.445 1.00 92.50 197 LYS A C 1
ATOM 1655 O O . LYS A 1 197 ? 13.376 -8.437 -19.728 1.00 92.50 197 LYS A O 1
ATOM 1660 N N . LYS A 1 198 ? 11.474 -9.435 -20.376 1.00 91.12 198 LYS A N 1
ATOM 1661 C CA . LYS A 1 198 ? 11.754 -9.339 -21.820 1.00 91.12 198 LYS A CA 1
ATOM 1662 C C . LYS A 1 198 ? 11.617 -7.898 -22.299 1.00 91.12 198 LYS A C 1
ATOM 1664 O O . LYS A 1 198 ? 12.473 -7.444 -23.040 1.00 91.12 198 LYS A O 1
ATOM 1669 N N . ILE A 1 199 ? 10.610 -7.186 -21.800 1.00 90.31 199 ILE A N 1
ATOM 1670 C CA . ILE A 1 199 ? 10.366 -5.773 -22.119 1.00 90.31 199 ILE A CA 1
ATOM 1671 C C . ILE A 1 199 ? 11.585 -4.917 -21.747 1.00 90.31 199 ILE A C 1
ATOM 1673 O O . ILE A 1 199 ? 12.120 -4.225 -22.605 1.00 90.31 199 ILE A O 1
ATOM 1677 N N . ILE A 1 200 ? 12.106 -5.043 -20.520 1.00 92.75 200 ILE A N 1
ATOM 1678 C CA . ILE A 1 200 ? 13.320 -4.315 -20.097 1.00 92.75 200 ILE A CA 1
ATOM 1679 C C . ILE A 1 200 ? 14.526 -4.660 -20.983 1.00 92.75 200 ILE A C 1
ATOM 1681 O O . ILE A 1 200 ? 15.267 -3.767 -21.382 1.00 92.75 200 ILE A O 1
ATOM 1685 N N . LYS A 1 201 ? 14.713 -5.939 -21.339 1.00 92.00 201 LYS A N 1
ATOM 1686 C CA . LYS A 1 201 ? 15.797 -6.346 -22.248 1.00 92.00 201 LYS A CA 1
ATOM 1687 C C . LYS A 1 201 ? 15.679 -5.703 -23.631 1.00 92.00 201 LYS A C 1
ATOM 1689 O O . LYS A 1 201 ? 16.697 -5.304 -24.186 1.00 92.00 201 LYS A O 1
ATOM 1694 N N . SER A 1 202 ? 14.467 -5.600 -24.176 1.00 90.44 202 SER A N 1
ATOM 1695 C CA . SER A 1 202 ? 14.236 -4.911 -25.448 1.00 90.44 202 SER A CA 1
ATOM 1696 C C . SER A 1 202 ? 14.622 -3.437 -25.354 1.00 90.44 202 SER A C 1
ATOM 1698 O O . SER A 1 202 ? 15.311 -2.945 -26.239 1.00 90.44 202 SER A O 1
ATOM 1700 N N . ILE A 1 203 ? 14.276 -2.760 -24.253 1.00 91.69 203 ILE A N 1
ATOM 1701 C CA . ILE A 1 203 ? 14.676 -1.364 -24.016 1.00 91.69 203 ILE A CA 1
ATOM 1702 C C . ILE A 1 203 ? 16.204 -1.239 -23.992 1.00 91.69 203 ILE A C 1
ATOM 1704 O O . ILE A 1 203 ? 16.760 -0.391 -24.683 1.00 91.69 203 ILE A O 1
ATOM 1708 N N . TYR A 1 204 ? 16.909 -2.112 -23.269 1.00 91.31 204 TYR A N 1
ATOM 1709 C CA . TYR A 1 204 ? 18.377 -2.089 -23.253 1.00 91.31 204 TYR A CA 1
ATOM 1710 C C . TYR A 1 204 ? 18.983 -2.286 -24.644 1.00 91.31 204 TYR A C 1
ATOM 1712 O O . TYR A 1 204 ? 19.932 -1.590 -24.995 1.00 91.31 204 TYR A O 1
ATOM 1720 N N . SER A 1 205 ? 18.403 -3.177 -25.453 1.00 89.06 205 SER A N 1
ATOM 1721 C CA . SER A 1 205 ? 18.853 -3.418 -26.825 1.00 89.06 205 SER A CA 1
ATOM 1722 C C . SER A 1 205 ? 18.607 -2.230 -27.758 1.00 89.06 205 SER A C 1
ATOM 1724 O O . SER A 1 205 ? 19.426 -1.990 -28.635 1.00 89.06 205 SER A O 1
ATOM 1726 N N . ILE A 1 206 ? 17.488 -1.519 -27.605 1.00 88.69 206 ILE A N 1
ATOM 1727 C CA . ILE A 1 206 ? 17.140 -0.361 -28.446 1.00 88.69 206 ILE A CA 1
ATOM 1728 C C . ILE A 1 206 ? 18.027 0.839 -28.098 1.00 88.69 206 ILE A C 1
ATOM 1730 O O . ILE A 1 206 ? 18.513 1.535 -28.985 1.00 88.69 206 ILE A O 1
ATOM 1734 N N . TYR A 1 207 ? 18.266 1.062 -26.804 1.00 88.69 207 TYR A N 1
ATOM 1735 C CA . TYR A 1 207 ? 18.940 2.260 -26.300 1.00 88.69 207 TYR A CA 1
ATOM 1736 C C . TYR A 1 207 ? 20.421 2.055 -25.951 1.00 88.69 207 TYR A C 1
ATOM 1738 O O . TYR A 1 207 ? 21.053 2.980 -25.448 1.00 88.69 207 TYR A O 1
ATOM 1746 N N . ASN A 1 208 ? 20.987 0.871 -26.215 1.00 84.75 208 ASN A N 1
ATOM 1747 C CA . ASN A 1 208 ? 22.367 0.502 -25.867 1.00 84.75 208 ASN A CA 1
ATOM 1748 C C . ASN A 1 208 ? 22.710 0.773 -24.388 1.00 84.75 208 ASN A C 1
ATOM 1750 O O . ASN A 1 208 ? 23.781 1.287 -24.061 1.00 84.75 208 ASN A O 1
ATOM 1754 N N . LEU A 1 209 ? 21.774 0.455 -23.490 1.00 79.62 209 LEU A N 1
ATOM 1755 C CA . LEU A 1 209 ? 21.978 0.583 -22.047 1.00 79.62 209 LEU A CA 1
ATOM 1756 C C . LEU A 1 209 ? 22.697 -0.680 -21.552 1.00 79.62 209 LEU A C 1
ATOM 1758 O O . LEU A 1 209 ? 22.140 -1.774 -21.651 1.00 79.62 209 LEU A O 1
ATOM 1762 N N . ASN A 1 210 ? 23.933 -0.521 -21.069 1.00 64.75 210 ASN A N 1
ATOM 1763 C CA . ASN A 1 210 ? 24.749 -1.600 -20.495 1.00 64.75 210 ASN A CA 1
ATOM 1764 C C . ASN A 1 210 ? 24.454 -1.807 -19.007 1.00 64.75 210 ASN A C 1
ATOM 1766 O O . ASN A 1 210 ? 24.434 -0.791 -18.273 1.00 64.75 210 ASN A O 1
#

Foldseek 3Di:
DDPPDQLVVLLVVLLVLVLVLQVVVCVVVVPPVSNVVSVVLVVVLVVCVVVSVVLVSLVSVLLVLLVSLLVCQLVVPVVSLVSSVVSVVSSVVSCVVVVRDNDPDDPVSVVSSLLSVLSSQLCVLCNPDDSVLSNVLSNPSVCCPPPNNVSLVCSCLLVVRLSSVVSVCVRPNPVSSQVVCCVPQVDRPPDPPDRSSVVSVVSCVSVVPD

Secondary structure (DSSP, 8-state):
------SHHHHHHHHHHHHHHHHHHHHHTT-HHHHHHHHHHHHHHHHHHHTT-HHHHHHHHHHHHHHHHHHHHHTT-HHHHHHHHHHHHHHHHHHHHHTPPPP---HHHHHHHHHHHHHHHHHHHHTTS-HHHHHHHHSSGGGGGTTTSHHHHHHHHHTT-HHHHHHHHHHH-HHHHHHHHHHHHS----STTS-HHHHHHHHHHHHT--

Radius of gyration: 19.49 Å; chains: 1; bounding box: 50×37×48 Å

Organism: NCBI:txid1561972